Protein AF-A0A7X6TQJ5-F1 (afdb_monomer_lite)

Foldseek 3Di:
DDDPDPPPPDADPVNVVVVVVVLVVVDDPPDDDDPVPPQSPDPNPPPDCVNDPDDDDDDDPPDDDPQDADDDDDPVQLVVQLVCCCQPVRALQLSNLCSQLVRCCVVVNPPSVVDPSVVLSCPGCNNVPVNDHSNLVNVLVSLVNNDPPVVSVVVSVVVVVCVVPDDDDPDDDPDDDPDDDRDDPD

Radius of gyration: 22.45 Å; chains: 1; bounding box: 54×70×37 Å

Sequence (186 aa):
MSEEKRIEKLYSRRDVLKTAGKAAAGVAVATVIPSFLTSCNGKAEIPSKEVLSYEYKELSTDVPAYPFPYQKLDPQTTRERAYASFFNVGGCCRAVVDGVVGQLRDNAGYPWNQCPIDAYANGAGGYGAGTLCGSLGGAAVAIGMAVPPEDAAKLTAELFKWYKETELPLYQPDVKNKTVASVSVN

Structure (mmCIF, N/CA/C/O backbone):
data_AF-A0A7X6TQJ5-F1
#
_entry.id   AF-A0A7X6TQJ5-F1
#
loop_
_atom_site.group_PDB
_atom_site.id
_atom_site.type_symbol
_atom_site.label_atom_id
_atom_site.label_alt_id
_atom_site.label_comp_id
_atom_site.label_asym_id
_atom_site.label_entity_id
_atom_site.label_seq_id
_atom_site.pdbx_PDB_ins_code
_atom_site.Cartn_x
_atom_site.Cartn_y
_atom_site.Cartn_z
_atom_site.occupancy
_atom_site.B_iso_or_equiv
_atom_site.auth_seq_id
_atom_site.auth_comp_id
_atom_site.auth_asym_id
_atom_site.auth_atom_id
_atom_site.pdbx_PDB_model_num
ATOM 1 N N . MET A 1 1 ? -29.713 53.169 -3.331 1.00 41.81 1 MET A N 1
ATOM 2 C CA . MET A 1 1 ? -28.668 52.450 -4.087 1.00 41.81 1 MET A CA 1
ATOM 3 C C . MET A 1 1 ? -27.309 52.879 -3.560 1.00 41.81 1 MET A C 1
ATOM 5 O O . MET A 1 1 ? -26.834 53.939 -3.935 1.00 41.81 1 MET A O 1
ATOM 9 N N . SER A 1 2 ? -26.708 52.088 -2.676 1.00 36.94 2 SER A N 1
ATOM 10 C CA . SER A 1 2 ? -25.254 52.073 -2.502 1.00 36.94 2 SER A CA 1
ATOM 11 C C . SER A 1 2 ? -24.862 50.673 -2.048 1.00 36.94 2 SER A C 1
ATOM 13 O O . SER A 1 2 ? -25.234 50.224 -0.967 1.00 36.94 2 SER A O 1
ATOM 15 N N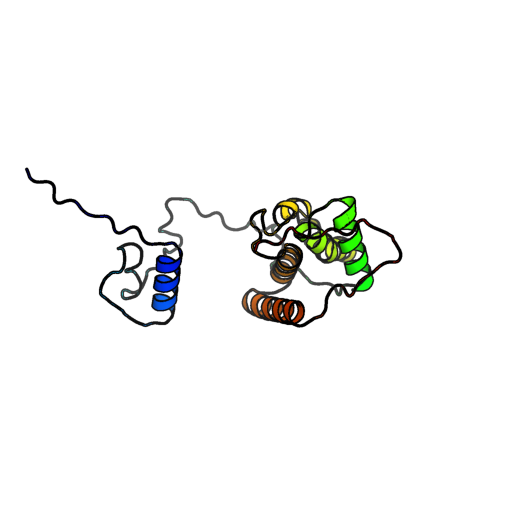 . GLU A 1 3 ? -24.198 49.979 -2.958 1.00 45.53 3 GLU A N 1
ATOM 16 C CA . GLU A 1 3 ? -23.656 48.634 -2.837 1.00 45.53 3 GLU A CA 1
ATOM 17 C C . GLU A 1 3 ? -22.579 48.606 -1.744 1.00 45.53 3 GLU A C 1
ATOM 19 O O . GLU A 1 3 ? -21.441 49.030 -1.955 1.00 45.53 3 GLU A O 1
ATOM 24 N N . GLU A 1 4 ? -22.930 48.126 -0.550 1.00 44.78 4 GLU A N 1
ATOM 25 C CA . GLU A 1 4 ? -21.933 47.758 0.451 1.00 44.78 4 GLU A CA 1
ATOM 26 C C . GLU A 1 4 ? -21.216 46.493 -0.021 1.00 44.78 4 GLU A C 1
ATOM 28 O O . GLU A 1 4 ? -21.710 45.367 0.050 1.00 44.78 4 GLU A O 1
ATOM 33 N N . LYS A 1 5 ? -20.026 46.736 -0.559 1.00 40.88 5 LYS A N 1
ATOM 34 C CA . LYS A 1 5 ? -19.015 45.777 -0.984 1.00 40.88 5 LYS A CA 1
ATOM 35 C C . LYS A 1 5 ? -18.739 44.779 0.153 1.00 40.88 5 LYS A C 1
ATOM 37 O O . LYS A 1 5 ? -17.876 45.018 0.996 1.00 40.88 5 LYS A O 1
ATOM 42 N N . ARG A 1 6 ? -19.450 43.641 0.181 1.00 41.91 6 ARG A N 1
ATOM 43 C CA . ARG A 1 6 ? -19.024 42.456 0.943 1.00 41.91 6 ARG A CA 1
ATOM 44 C C . ARG A 1 6 ? -17.688 42.019 0.365 1.00 41.91 6 ARG A C 1
ATOM 46 O O . ARG A 1 6 ? -17.630 41.340 -0.654 1.00 41.91 6 ARG A O 1
ATOM 53 N N . ILE A 1 7 ? -16.604 42.441 1.001 1.00 45.84 7 ILE A N 1
ATOM 54 C CA . ILE A 1 7 ? -15.303 41.819 0.801 1.00 45.84 7 ILE A CA 1
ATOM 55 C C . ILE A 1 7 ? -15.447 40.407 1.371 1.00 45.84 7 ILE A C 1
ATOM 57 O O . ILE A 1 7 ? -15.347 40.203 2.581 1.00 45.84 7 ILE A O 1
ATOM 61 N N . GLU A 1 8 ? -15.757 39.435 0.512 1.00 53.72 8 GLU A N 1
ATOM 62 C CA . GLU A 1 8 ? -15.612 38.023 0.844 1.00 53.72 8 GLU A CA 1
ATOM 63 C C . GLU A 1 8 ? -14.145 37.797 1.197 1.00 53.72 8 GLU A C 1
ATOM 65 O O . GLU A 1 8 ? -13.254 37.813 0.348 1.00 53.72 8 GLU A O 1
ATOM 70 N N . LYS A 1 9 ? -13.870 37.669 2.494 1.00 57.09 9 LYS A N 1
ATOM 71 C CA . LYS A 1 9 ? -12.538 37.341 2.982 1.00 57.09 9 LYS A CA 1
ATOM 72 C C . LYS A 1 9 ? -12.184 35.956 2.442 1.00 57.09 9 LYS A C 1
ATOM 74 O O . LYS A 1 9 ? -12.720 34.954 2.906 1.00 57.09 9 LYS A O 1
ATOM 79 N N . LEU A 1 10 ? -11.301 35.902 1.449 1.00 58.59 10 LEU A N 1
ATOM 80 C CA . LEU A 1 10 ? -10.799 34.652 0.886 1.00 58.59 10 LEU A CA 1
ATOM 81 C C . LEU A 1 10 ? -9.904 33.971 1.930 1.00 58.59 10 LEU A C 1
ATOM 83 O O . LEU A 1 10 ? -8.812 34.448 2.236 1.00 58.59 10 LEU A O 1
ATOM 87 N N . TYR A 1 11 ? -10.383 32.876 2.518 1.00 69.00 11 TYR A N 1
ATOM 88 C CA . TYR A 1 11 ? -9.611 32.074 3.468 1.00 69.00 11 TYR A CA 1
ATOM 89 C C . TYR A 1 11 ? -8.639 31.164 2.716 1.00 69.00 11 TYR A C 1
ATOM 91 O O . TYR A 1 11 ? -9.020 30.501 1.749 1.00 69.00 11 TYR A O 1
ATOM 99 N N . SER A 1 12 ? -7.385 31.074 3.170 1.00 80.44 12 SER A N 1
ATOM 100 C CA . SER A 1 12 ? -6.469 30.080 2.611 1.00 80.44 12 SER A CA 1
ATOM 101 C C . SER A 1 12 ? -6.838 28.674 3.102 1.00 80.44 12 SER A C 1
ATOM 103 O O . SER A 1 12 ? -7.390 28.498 4.190 1.00 80.44 12 SER A O 1
ATOM 105 N N . ARG A 1 13 ? -6.464 27.635 2.341 1.00 76.12 13 ARG A N 1
ATOM 106 C CA . ARG A 1 13 ? -6.649 26.224 2.747 1.00 76.12 13 ARG A CA 1
ATOM 107 C C . ARG A 1 13 ? -6.076 25.950 4.143 1.00 76.12 13 ARG A C 1
ATOM 109 O O . ARG A 1 13 ? -6.676 25.235 4.937 1.00 76.12 13 ARG A O 1
ATOM 116 N N . ARG A 1 14 ? -4.923 26.553 4.459 1.00 76.88 14 ARG A N 1
ATOM 117 C CA . ARG A 1 14 ? -4.280 26.447 5.776 1.00 76.88 14 ARG A CA 1
ATOM 118 C C . ARG A 1 14 ? -5.097 27.125 6.868 1.00 76.88 14 ARG A C 1
ATOM 120 O O . ARG A 1 14 ? -5.146 26.588 7.969 1.00 76.88 14 ARG A O 1
ATOM 127 N N . ASP A 1 15 ? -5.733 28.256 6.582 1.00 75.69 15 ASP A N 1
ATOM 128 C CA . ASP A 1 15 ? -6.579 28.948 7.559 1.00 75.69 15 ASP A CA 1
ATOM 129 C C . ASP A 1 15 ? -7.825 28.125 7.875 1.00 75.69 15 ASP A C 1
ATOM 131 O O . ASP A 1 15 ? -8.173 27.977 9.045 1.00 75.69 15 ASP A O 1
ATOM 135 N N . VAL A 1 16 ? -8.429 27.499 6.861 1.00 76.38 16 VAL A N 1
ATOM 136 C CA . VAL A 1 16 ? -9.565 26.584 7.042 1.00 76.38 16 VAL A CA 1
ATOM 137 C C . VAL A 1 16 ? -9.154 25.371 7.878 1.00 76.38 16 VAL A C 1
ATOM 139 O O . VAL A 1 16 ? -9.784 25.098 8.895 1.00 76.38 16 VAL A O 1
ATOM 142 N N . LEU A 1 17 ? -8.060 24.689 7.522 1.00 75.38 17 LEU A N 1
ATOM 143 C CA . LEU A 1 17 ? -7.592 23.502 8.250 1.00 75.38 17 LEU A CA 1
ATOM 144 C C . LEU A 1 17 ? -7.169 23.817 9.691 1.00 75.38 17 LEU A C 1
ATOM 146 O O . LEU A 1 17 ? -7.479 23.057 10.604 1.00 75.38 17 LEU A O 1
ATOM 150 N N . LYS A 1 18 ? -6.504 24.954 9.925 1.00 70.62 18 LYS A N 1
ATOM 151 C CA . LYS A 1 18 ? -6.151 25.404 11.280 1.00 70.62 18 LYS A CA 1
ATOM 152 C C . LYS A 1 18 ? -7.390 25.747 12.101 1.00 70.62 18 LYS A C 1
ATOM 154 O O . LYS A 1 18 ? -7.412 25.471 13.295 1.00 70.62 18 LYS A O 1
ATOM 159 N N . THR A 1 19 ? -8.402 26.350 11.482 1.00 64.75 19 THR A N 1
ATOM 160 C CA . THR A 1 19 ? -9.659 26.697 12.159 1.00 64.75 19 THR A CA 1
ATOM 161 C C . THR A 1 19 ? -10.457 25.440 12.498 1.00 64.75 19 THR A C 1
ATOM 163 O O . THR A 1 19 ? -10.873 25.286 13.641 1.00 64.75 19 THR A O 1
ATOM 166 N N . ALA A 1 20 ? -10.571 24.495 11.561 1.00 63.69 20 ALA A N 1
ATOM 167 C CA . ALA A 1 20 ? -11.217 23.203 11.786 1.00 63.69 20 ALA A CA 1
ATOM 168 C C . ALA A 1 20 ? -10.494 22.371 12.863 1.00 63.69 20 ALA A C 1
ATOM 170 O O . ALA A 1 20 ? -11.135 21.834 13.762 1.00 63.69 20 ALA A O 1
ATOM 171 N N . GLY A 1 21 ? -9.156 22.332 12.843 1.00 57.84 21 GLY A N 1
ATOM 172 C CA . GLY A 1 21 ? -8.363 21.643 13.867 1.00 57.84 21 GLY A CA 1
ATOM 173 C C . GLY A 1 21 ? -8.508 22.254 15.267 1.00 57.84 21 GLY A C 1
ATOM 174 O O . GLY A 1 21 ? -8.564 21.524 16.252 1.00 57.84 21 GLY A O 1
ATOM 175 N N . LYS A 1 22 ? -8.629 23.586 15.374 1.00 57.53 22 LYS A N 1
ATOM 176 C CA . LYS A 1 22 ? -8.899 24.277 16.651 1.00 57.53 22 LYS A CA 1
ATOM 177 C C . LYS A 1 22 ? -10.323 24.048 17.162 1.00 57.53 22 LYS A C 1
ATOM 179 O O . LYS A 1 22 ? -10.504 23.935 18.371 1.00 57.53 22 LYS A O 1
ATOM 184 N N . ALA A 1 23 ? -11.299 23.950 16.257 1.00 51.53 23 ALA A N 1
ATOM 185 C CA . ALA A 1 23 ? -12.678 23.610 16.597 1.00 51.53 23 ALA A CA 1
ATOM 186 C C . ALA A 1 23 ? -12.780 22.177 17.150 1.00 51.53 23 ALA A C 1
ATOM 188 O O . ALA A 1 23 ? -13.420 21.966 18.175 1.00 51.53 23 ALA A O 1
ATOM 189 N N . ALA A 1 24 ? -12.060 21.219 16.555 1.00 49.38 24 ALA A N 1
ATOM 190 C CA . ALA A 1 24 ? -11.955 19.856 17.082 1.00 49.38 24 ALA A CA 1
ATOM 191 C C . ALA A 1 24 ? -11.236 19.783 18.449 1.00 49.38 24 ALA A C 1
ATOM 193 O O . ALA A 1 24 ? -11.526 18.898 19.247 1.00 49.38 24 ALA A O 1
ATOM 194 N N . ALA A 1 25 ? -10.333 20.729 18.744 1.00 47.12 25 ALA A N 1
ATOM 195 C CA . ALA A 1 25 ? -9.619 20.838 20.021 1.00 47.12 25 ALA A CA 1
ATOM 196 C C . ALA A 1 25 ? -10.358 21.665 21.102 1.00 47.12 25 ALA A C 1
ATOM 198 O O . ALA A 1 25 ? -9.787 21.932 22.158 1.00 47.12 25 ALA A O 1
ATOM 199 N N . GLY A 1 26 ? -11.604 22.094 20.860 1.00 40.69 26 GLY A N 1
ATOM 200 C CA . GLY A 1 26 ? -12.462 22.731 21.871 1.00 40.69 26 GLY A CA 1
ATOM 201 C C . GLY A 1 26 ? -12.130 24.186 22.234 1.00 40.69 26 GLY A C 1
ATOM 202 O O . GLY A 1 26 ? -12.706 24.721 23.180 1.00 40.69 26 GLY A O 1
ATOM 203 N N . VAL A 1 27 ? -11.236 24.867 21.506 1.00 42.97 27 VAL A N 1
ATOM 204 C CA . VAL A 1 27 ? -10.908 26.280 21.778 1.00 42.97 27 VAL A CA 1
ATOM 205 C C . VAL A 1 27 ? -11.864 27.190 21.003 1.00 42.97 27 VAL A C 1
ATOM 207 O O . VAL A 1 27 ? -11.653 27.489 19.826 1.00 42.97 27 VAL A O 1
ATOM 210 N N . ALA A 1 28 ? -12.924 27.646 21.670 1.00 42.09 28 ALA A N 1
ATOM 211 C CA . ALA A 1 28 ? -13.903 28.582 21.124 1.00 42.09 28 ALA A CA 1
ATOM 212 C C . ALA A 1 28 ? -13.297 29.990 20.937 1.00 42.09 28 ALA A C 1
ATOM 214 O O . ALA A 1 28 ? -13.347 30.826 21.835 1.00 42.09 28 ALA A O 1
ATOM 215 N N . VAL A 1 29 ? -12.735 30.283 19.758 1.00 40.16 29 VAL A N 1
ATOM 216 C CA . VAL A 1 29 ? -12.434 31.670 19.354 1.00 40.16 29 VAL A CA 1
ATOM 217 C C . VAL A 1 29 ? -13.578 32.169 18.475 1.00 40.16 29 VAL A C 1
ATOM 219 O O . VAL A 1 29 ? -13.640 31.902 17.278 1.00 40.16 29 VAL A O 1
ATOM 222 N N . ALA A 1 30 ? -14.514 32.868 19.112 1.00 41.59 30 ALA A N 1
ATOM 223 C CA . ALA A 1 30 ? -15.846 33.169 18.597 1.00 41.59 30 ALA A CA 1
ATOM 224 C C . ALA A 1 30 ? -15.947 34.296 17.547 1.00 41.59 30 ALA A C 1
ATOM 226 O O . ALA A 1 30 ? -17.058 34.722 17.257 1.00 41.59 30 ALA A O 1
ATOM 227 N N . THR A 1 31 ? -14.861 34.824 16.968 1.00 39.97 31 THR A N 1
ATOM 228 C CA . THR A 1 31 ? -14.970 36.124 16.266 1.00 39.97 31 THR A CA 1
ATOM 229 C C . THR A 1 31 ? -14.846 36.144 14.746 1.00 39.97 31 THR A C 1
ATOM 231 O O . THR A 1 31 ? -15.162 37.179 14.173 1.00 39.97 31 THR A O 1
ATOM 234 N N . VAL A 1 32 ? -14.509 35.061 14.032 1.00 44.06 32 VAL A N 1
ATOM 235 C CA . VAL A 1 32 ? -14.674 35.046 12.553 1.00 44.06 32 VAL A CA 1
ATOM 236 C C . VAL A 1 32 ? -14.706 33.621 11.985 1.00 44.06 32 VAL A C 1
ATOM 238 O O . VAL A 1 32 ? -13.804 33.194 11.263 1.00 44.06 32 VAL A O 1
ATOM 241 N N . ILE A 1 33 ? -15.738 32.853 12.332 1.00 40.66 33 ILE A N 1
ATOM 242 C CA . ILE A 1 33 ? -15.984 31.541 11.721 1.00 40.66 33 ILE A CA 1
ATOM 243 C C . ILE A 1 33 ? -16.857 31.768 10.471 1.00 40.66 33 ILE A C 1
ATOM 245 O O . ILE A 1 33 ? -17.957 32.306 10.612 1.00 40.66 33 ILE A O 1
ATOM 249 N N . PRO A 1 34 ? -16.402 31.410 9.251 1.00 43.53 34 PRO A N 1
ATOM 250 C CA . PRO A 1 34 ? -17.276 31.356 8.080 1.00 43.53 34 PRO A CA 1
ATOM 251 C C . PRO A 1 34 ? -18.487 30.489 8.414 1.00 43.53 34 PRO A C 1
ATOM 253 O O . PRO A 1 34 ? -18.310 29.412 8.977 1.00 43.53 34 PRO A O 1
ATOM 256 N N . SER A 1 35 ? -19.693 30.915 8.042 1.00 44.69 35 SER A N 1
ATOM 257 C CA . SER A 1 35 ? -20.964 30.261 8.398 1.00 44.69 35 SER A CA 1
ATOM 258 C C . SER A 1 35 ? -21.061 28.761 8.061 1.00 44.69 35 SER A C 1
ATOM 260 O O . SER A 1 35 ? -21.967 28.096 8.543 1.00 44.69 35 SER A O 1
ATOM 262 N N . PHE A 1 36 ? -20.119 28.206 7.293 1.00 47.38 36 PHE A N 1
ATOM 263 C CA . PHE A 1 36 ? -19.983 26.770 7.030 1.00 47.38 36 PHE A CA 1
ATOM 264 C C . PHE A 1 36 ? -19.375 25.959 8.194 1.00 47.38 36 PHE A C 1
ATOM 266 O O . PHE A 1 36 ? -19.441 24.736 8.167 1.00 47.38 36 PHE A O 1
ATOM 273 N N . LEU A 1 37 ? -18.774 26.602 9.205 1.00 46.22 37 LEU A N 1
ATOM 274 C CA . LEU A 1 37 ? -18.117 25.932 10.341 1.00 46.22 37 LEU A CA 1
ATOM 275 C C . LEU A 1 37 ? -18.747 26.254 11.710 1.00 46.22 37 LEU A C 1
ATOM 277 O O . LEU A 1 37 ? -18.283 25.742 12.726 1.00 46.22 37 LEU A O 1
ATOM 281 N N . THR A 1 38 ? -19.822 27.047 11.778 1.00 46.09 38 THR A N 1
ATOM 282 C CA . THR A 1 38 ? -20.503 27.406 13.045 1.00 46.09 38 THR A CA 1
ATOM 283 C C . THR A 1 38 ? -21.383 26.276 13.613 1.00 46.09 38 THR A C 1
ATOM 285 O O . THR A 1 38 ? -22.352 26.532 14.319 1.00 46.09 38 THR A O 1
ATOM 288 N N . SER A 1 39 ? -21.051 25.010 13.349 1.00 43.88 39 SER A N 1
ATOM 289 C CA . SER A 1 39 ? -21.802 23.839 13.829 1.00 43.88 39 SER A CA 1
ATOM 290 C C . SER A 1 39 ? -21.047 23.053 14.909 1.00 43.88 39 SER A C 1
ATOM 292 O O . SER A 1 39 ? -21.048 21.830 14.912 1.00 43.88 39 SER A O 1
ATOM 294 N N . CYS A 1 40 ? -20.351 23.730 15.828 1.00 44.16 40 CYS A N 1
ATOM 295 C CA . CYS A 1 40 ? -19.662 23.042 16.935 1.00 44.16 40 CYS A CA 1
ATOM 296 C C . CYS A 1 40 ? -20.193 23.382 18.338 1.00 44.16 40 CYS A C 1
ATOM 298 O O . CYS A 1 40 ? -19.653 22.862 19.305 1.00 44.16 40 CYS A O 1
ATOM 300 N N . ASN A 1 41 ? -21.257 24.189 18.475 1.00 46.72 41 ASN A N 1
ATOM 301 C CA . ASN A 1 41 ? -21.837 24.514 19.793 1.00 46.72 41 ASN A CA 1
ATOM 302 C C . ASN A 1 41 ? -23.368 24.384 19.915 1.00 46.72 41 ASN A C 1
ATOM 304 O O . ASN A 1 41 ? -23.898 24.531 21.013 1.00 46.72 41 ASN A O 1
ATOM 308 N N . GLY A 1 42 ? -24.083 24.060 18.836 1.00 39.41 42 GLY A N 1
ATOM 309 C CA . GLY A 1 42 ? -25.319 23.282 18.954 1.00 39.41 42 GLY A CA 1
ATOM 310 C C . GLY A 1 42 ? -24.932 21.807 18.971 1.00 39.41 42 GLY A C 1
ATOM 311 O O . GLY A 1 42 ? -23.840 21.479 18.509 1.00 39.41 42 GLY A O 1
ATOM 312 N N . LYS A 1 43 ? -25.786 20.906 19.468 1.00 36.84 43 LYS A N 1
ATOM 313 C CA . LYS A 1 43 ? -25.679 19.494 19.076 1.00 36.84 43 LYS A CA 1
ATOM 314 C C . LYS A 1 43 ? -25.600 19.498 17.553 1.00 36.84 43 LYS A C 1
ATOM 316 O O . LYS A 1 43 ? -26.594 19.818 16.910 1.00 36.84 43 LYS A O 1
ATOM 321 N N . ALA A 1 44 ? -24.413 19.279 16.995 1.00 40.34 44 ALA A N 1
ATOM 322 C CA . ALA A 1 44 ? -24.288 19.093 15.572 1.00 40.34 44 ALA A CA 1
ATOM 323 C C . ALA A 1 44 ? -25.077 17.818 15.321 1.00 40.34 44 ALA A C 1
ATOM 325 O O . ALA A 1 44 ? -24.636 16.730 15.695 1.00 40.34 44 ALA A O 1
ATOM 326 N N . GLU A 1 45 ? -26.282 17.958 14.778 1.00 37.84 45 GLU A N 1
ATOM 327 C CA . GLU A 1 45 ? -26.852 16.895 13.979 1.00 37.84 45 GLU A CA 1
ATOM 328 C C . GLU A 1 45 ? -25.818 16.680 12.877 1.00 37.84 45 GLU A C 1
ATOM 330 O O . GLU A 1 45 ? -25.773 17.390 11.872 1.00 37.84 45 GLU A O 1
ATOM 335 N N . ILE A 1 46 ? -24.892 15.744 13.132 1.00 41.84 46 ILE A N 1
ATOM 336 C CA . ILE A 1 46 ? -24.238 14.991 12.071 1.00 41.84 46 ILE A CA 1
ATOM 337 C C . ILE A 1 46 ? -25.394 14.676 11.135 1.00 41.84 46 ILE A C 1
ATOM 339 O O . ILE A 1 46 ? -26.379 14.145 11.657 1.00 41.84 46 ILE A O 1
ATOM 343 N N . PRO A 1 47 ? -25.347 15.057 9.845 1.00 46.12 47 PRO A N 1
ATOM 344 C CA . PRO A 1 47 ? -26.432 14.728 8.944 1.00 46.12 47 PRO A CA 1
ATOM 345 C C . PRO A 1 47 ? -26.684 13.237 9.126 1.00 46.12 47 PRO A C 1
ATOM 347 O O . PRO A 1 47 ? -25.827 12.412 8.792 1.00 46.12 47 PRO A O 1
ATOM 350 N N . SER A 1 48 ? -27.810 12.893 9.760 1.00 47.72 48 SER A N 1
ATOM 351 C CA . SER A 1 48 ? -28.265 11.519 9.782 1.00 47.72 48 SER A CA 1
ATOM 352 C C . SER A 1 48 ? -28.386 11.128 8.313 1.00 47.72 48 SER A C 1
ATOM 354 O O . SER A 1 48 ? -28.476 11.993 7.430 1.00 47.72 48 SER A O 1
ATOM 356 N N . LYS A 1 49 ? -28.361 9.834 8.000 1.00 52.56 49 LYS A N 1
ATOM 357 C CA . LYS A 1 49 ? -28.504 9.369 6.610 1.00 52.56 49 LYS A CA 1
ATOM 358 C C . LYS A 1 49 ? -29.737 9.978 5.887 1.00 52.56 49 LYS A C 1
ATOM 360 O O . LYS A 1 49 ? -29.807 9.899 4.669 1.00 52.56 49 LYS A O 1
ATOM 365 N N . GLU A 1 50 ? -30.647 10.642 6.611 1.00 51.09 50 GLU A N 1
ATOM 366 C CA . GLU A 1 50 ? -31.820 11.390 6.144 1.00 51.09 50 GLU A CA 1
ATOM 367 C C . GLU A 1 50 ? -31.575 12.831 5.622 1.00 51.09 50 GLU A C 1
ATOM 369 O O . GLU A 1 50 ? -32.474 13.385 4.997 1.00 51.09 50 GLU A O 1
ATOM 374 N N . VAL A 1 51 ? -30.405 13.461 5.818 1.00 51.41 51 VAL A N 1
ATOM 375 C CA . VAL A 1 51 ? -30.122 14.844 5.324 1.00 51.41 51 VAL A CA 1
ATOM 376 C C . VAL A 1 51 ? -29.417 14.848 3.953 1.00 51.41 51 VAL A C 1
ATOM 378 O O . VAL A 1 51 ? -29.061 15.891 3.403 1.00 51.41 51 VAL A O 1
ATOM 381 N N . LEU A 1 52 ? -29.194 13.673 3.365 1.00 57.00 52 LEU A N 1
ATOM 382 C CA . LEU A 1 52 ? -28.538 13.540 2.069 1.00 57.00 52 LEU A CA 1
ATOM 383 C C . LEU A 1 52 ? -29.567 13.756 0.951 1.00 57.00 52 LEU A C 1
ATOM 385 O O . LEU A 1 52 ? -30.584 13.076 0.887 1.00 57.00 52 LEU A O 1
ATOM 389 N N . SER A 1 53 ? -29.286 14.666 0.015 1.00 71.25 53 SER A N 1
ATOM 390 C CA . SER A 1 53 ? -30.092 14.857 -1.205 1.00 71.25 53 SER A CA 1
ATOM 391 C C . SER A 1 53 ? -29.953 13.708 -2.218 1.00 71.25 53 SER A C 1
ATOM 393 O O . SER A 1 53 ? -30.362 13.840 -3.371 1.00 71.25 53 SER A O 1
ATOM 395 N N . TYR A 1 54 ? -29.341 12.597 -1.806 1.00 72.19 54 TYR A N 1
ATOM 396 C CA . TYR A 1 54 ? -29.089 11.413 -2.610 1.00 72.19 54 TYR A CA 1
ATOM 397 C C . TYR A 1 54 ? -29.387 10.147 -1.803 1.00 72.19 54 TYR A C 1
ATOM 399 O O . TYR A 1 54 ? -29.214 10.109 -0.586 1.00 72.19 54 TYR A O 1
ATOM 407 N N . GLU A 1 55 ? -29.806 9.095 -2.504 1.00 80.25 55 GLU A N 1
ATOM 408 C CA . GLU A 1 55 ? -30.015 7.771 -1.924 1.00 80.25 55 GLU A CA 1
ATOM 409 C C . GLU A 1 55 ? -28.659 7.139 -1.580 1.00 80.25 55 GLU A C 1
ATOM 411 O O . GLU A 1 55 ? -27.847 6.845 -2.464 1.00 80.25 55 GLU A O 1
ATOM 416 N N . TYR A 1 56 ? -28.399 6.939 -0.288 1.00 76.75 56 TYR A N 1
ATOM 417 C CA . TYR A 1 56 ? -27.237 6.185 0.165 1.00 76.75 56 TYR A CA 1
ATOM 418 C C . TYR A 1 56 ? -27.456 4.696 -0.110 1.00 76.75 56 TYR A C 1
ATOM 420 O O . TYR A 1 56 ? -28.373 4.085 0.437 1.00 76.75 56 TYR A O 1
ATOM 428 N N . LYS A 1 57 ? -26.595 4.103 -0.939 1.00 81.25 57 LYS A N 1
ATOM 429 C CA . LYS A 1 57 ? -26.583 2.657 -1.163 1.00 81.25 57 LYS A CA 1
ATOM 430 C C . LYS A 1 57 ? -25.610 2.012 -0.190 1.00 81.25 57 LYS A C 1
ATOM 432 O O . LYS A 1 57 ? -24.413 2.292 -0.239 1.00 81.25 57 LYS A O 1
ATOM 437 N N . GLU A 1 58 ? -26.139 1.159 0.680 1.00 82.94 58 GLU A N 1
ATOM 438 C CA . GLU A 1 58 ? -25.320 0.299 1.531 1.00 82.94 58 GLU A CA 1
ATOM 439 C C . GLU A 1 58 ? -24.422 -0.602 0.670 1.00 82.94 58 GLU A C 1
ATOM 441 O O . GLU A 1 58 ? -24.726 -0.906 -0.489 1.00 82.94 58 GLU A O 1
ATOM 446 N N . LEU A 1 59 ? -23.313 -1.049 1.257 1.00 83.00 59 LEU A N 1
ATOM 447 C CA . LEU A 1 59 ? -22.499 -2.106 0.671 1.00 83.00 59 LEU A CA 1
ATOM 448 C C . LEU A 1 59 ? -23.361 -3.354 0.443 1.00 83.00 59 LEU A C 1
ATOM 450 O O . LEU A 1 59 ? -24.179 -3.724 1.286 1.00 83.00 59 LEU A O 1
ATOM 454 N N . SER A 1 60 ? -23.175 -3.997 -0.709 1.00 84.06 60 SER A N 1
ATOM 455 C CA . SER A 1 60 ? -23.907 -5.218 -1.033 1.00 84.06 60 SER A CA 1
ATOM 456 C C . SER A 1 60 ? -23.543 -6.349 -0.067 1.00 84.06 60 SER A C 1
ATOM 458 O O . SER A 1 60 ? -22.451 -6.380 0.490 1.00 84.06 60 SER A O 1
ATOM 460 N N . THR A 1 61 ? -24.454 -7.296 0.142 1.00 82.31 61 THR A N 1
ATOM 461 C CA . THR A 1 61 ? -24.243 -8.411 1.087 1.00 82.31 61 THR A CA 1
ATOM 462 C C . THR A 1 61 ? -23.212 -9.440 0.611 1.00 82.31 61 THR A C 1
ATOM 464 O O . THR A 1 61 ? -22.731 -10.233 1.414 1.00 82.31 61 THR A O 1
ATOM 467 N N . ASP A 1 62 ? -22.854 -9.419 -0.674 1.00 84.94 62 ASP A N 1
ATOM 468 C CA . ASP A 1 62 ? -21.840 -10.272 -1.305 1.00 84.94 62 ASP A CA 1
ATOM 469 C C . ASP A 1 62 ? -20.423 -9.666 -1.279 1.00 84.94 62 ASP A C 1
ATOM 471 O O . ASP A 1 62 ? -19.478 -10.279 -1.785 1.00 84.94 62 ASP A O 1
ATOM 475 N N . VAL A 1 63 ? -20.244 -8.478 -0.683 1.00 84.38 63 VAL A N 1
ATOM 476 C CA . VAL A 1 63 ? -18.907 -7.905 -0.494 1.00 84.38 63 VAL A CA 1
ATOM 477 C C . VAL A 1 63 ? -18.143 -8.667 0.589 1.00 84.38 63 VAL A C 1
ATOM 479 O O . VAL A 1 63 ? -18.733 -9.151 1.559 1.00 84.38 63 VAL A O 1
ATOM 482 N N . PRO A 1 64 ? -16.812 -8.751 0.474 1.00 85.62 64 PRO A N 1
ATOM 483 C CA . PRO A 1 64 ? -16.017 -9.418 1.485 1.00 85.62 64 PRO A CA 1
ATOM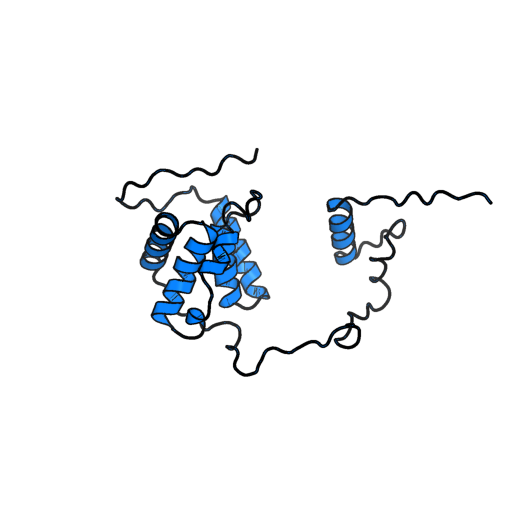 484 C C . PRO A 1 64 ? -16.090 -8.718 2.837 1.00 85.62 64 PRO A C 1
ATOM 486 O O . PRO A 1 64 ? -16.061 -7.488 2.924 1.00 85.62 64 PRO A O 1
ATOM 489 N N . ALA A 1 65 ? -16.128 -9.528 3.896 1.00 87.44 65 ALA A N 1
ATOM 490 C CA . ALA A 1 65 ? -16.078 -9.033 5.260 1.00 87.44 65 ALA A CA 1
ATOM 491 C C . ALA A 1 65 ? -14.789 -8.229 5.486 1.00 87.44 65 ALA A C 1
ATOM 493 O O . ALA A 1 65 ? -13.691 -8.666 5.137 1.00 87.44 65 ALA A O 1
ATOM 494 N N . TYR A 1 66 ? -14.953 -7.049 6.072 1.00 91.06 66 TYR A N 1
ATOM 495 C CA . TYR A 1 66 ? -13.865 -6.192 6.515 1.00 91.06 66 TYR A CA 1
ATOM 496 C C . TYR A 1 66 ? -13.584 -6.435 8.010 1.00 91.06 66 TYR A C 1
ATOM 498 O O . TYR A 1 66 ? -14.544 -6.522 8.781 1.00 91.06 66 TYR A O 1
ATOM 506 N N . PRO A 1 67 ? -12.313 -6.484 8.453 1.00 94.12 67 PRO A N 1
ATOM 507 C CA . PRO A 1 67 ? -11.085 -6.445 7.654 1.00 94.12 67 PRO A CA 1
ATOM 508 C C . PRO A 1 67 ? -10.838 -7.743 6.879 1.00 94.12 67 PRO A C 1
ATOM 510 O O . PRO A 1 67 ? -11.340 -8.808 7.236 1.00 94.12 67 PRO A O 1
ATOM 513 N N . PHE A 1 68 ? -10.033 -7.660 5.821 1.00 95.12 68 PHE A N 1
ATOM 514 C CA . PHE A 1 68 ? -9.680 -8.833 5.029 1.00 95.12 68 PHE A CA 1
ATOM 515 C C . PHE A 1 68 ? -8.786 -9.778 5.843 1.00 95.12 68 PHE A C 1
ATOM 517 O O . PHE A 1 68 ? -7.862 -9.317 6.520 1.00 95.12 68 PHE A O 1
ATOM 524 N N . PRO A 1 69 ? -9.015 -11.103 5.770 1.00 92.88 69 PRO A N 1
ATOM 525 C CA . PRO A 1 69 ? -8.248 -12.069 6.542 1.00 92.88 69 PRO A CA 1
ATOM 526 C C . PRO A 1 69 ? -6.779 -12.033 6.118 1.00 92.88 69 PRO A C 1
ATOM 528 O O . PRO A 1 69 ? -6.436 -12.317 4.969 1.00 92.88 69 PRO A O 1
ATOM 531 N N . TYR A 1 70 ? -5.904 -11.676 7.054 1.00 94.44 70 TYR A N 1
ATOM 532 C CA . TYR A 1 70 ? -4.469 -11.631 6.813 1.00 94.44 70 TYR A CA 1
ATOM 533 C C . TYR A 1 70 ? -3.852 -13.030 6.882 1.00 94.44 70 TYR A C 1
ATOM 535 O O . TYR A 1 70 ? -4.088 -13.788 7.824 1.00 94.44 70 TYR A O 1
ATOM 543 N N . GLN A 1 71 ? -2.985 -13.336 5.920 1.00 94.00 71 GLN A N 1
ATOM 544 C CA . GLN A 1 71 ? -2.096 -14.489 5.968 1.00 94.00 71 GLN A CA 1
ATOM 545 C C . GLN A 1 71 ? -0.658 -14.002 6.091 1.00 94.00 71 GLN A C 1
ATOM 547 O O . GLN A 1 71 ? -0.259 -13.042 5.437 1.00 94.00 71 GLN A O 1
ATOM 552 N N . LYS A 1 72 ? 0.137 -14.685 6.919 1.00 96.19 72 LYS A N 1
ATOM 553 C CA . LYS A 1 72 ? 1.538 -14.322 7.129 1.00 96.19 72 LYS A CA 1
ATOM 554 C C . LYS A 1 72 ? 2.293 -14.303 5.796 1.00 96.19 72 LYS A C 1
ATOM 556 O O . LYS A 1 72 ? 2.392 -15.324 5.119 1.00 96.19 72 LYS A O 1
ATOM 561 N N . LEU A 1 73 ? 2.826 -13.134 5.460 1.00 97.44 73 LEU A N 1
ATOM 562 C CA . LEU A 1 73 ? 3.652 -12.919 4.280 1.00 97.44 73 LEU A CA 1
ATOM 563 C C . LEU A 1 73 ? 5.071 -13.451 4.479 1.00 97.44 73 LEU A C 1
ATOM 565 O O . LEU A 1 73 ? 5.594 -13.436 5.596 1.00 97.44 73 LEU A O 1
ATOM 569 N N . ASP A 1 74 ? 5.697 -13.870 3.379 1.00 97.88 74 ASP A N 1
ATOM 570 C CA . ASP A 1 74 ? 7.145 -14.056 3.323 1.00 97.88 74 ASP A CA 1
ATOM 571 C C . ASP A 1 74 ? 7.814 -12.729 2.917 1.00 97.88 74 ASP A C 1
ATOM 573 O O . ASP A 1 74 ? 7.648 -12.298 1.769 1.00 97.88 74 ASP A O 1
ATOM 577 N N . PRO A 1 75 ? 8.580 -12.075 3.814 1.00 96.31 75 PRO A N 1
ATOM 578 C CA . PRO A 1 75 ? 9.164 -10.766 3.539 1.00 96.31 75 PRO A CA 1
ATOM 579 C C . PRO A 1 75 ? 10.120 -10.747 2.345 1.00 96.31 75 PRO A C 1
ATOM 581 O O . PRO A 1 75 ? 10.257 -9.703 1.706 1.00 96.31 75 PRO A O 1
ATOM 584 N N . GLN A 1 76 ? 10.793 -11.865 2.049 1.00 96.12 76 GLN A N 1
ATOM 585 C CA . GLN A 1 76 ? 11.702 -11.944 0.908 1.00 96.12 76 GLN A CA 1
ATOM 586 C C . GLN A 1 76 ? 10.917 -11.902 -0.405 1.00 96.12 76 GLN A C 1
ATOM 588 O O . GLN A 1 76 ? 11.173 -11.032 -1.237 1.00 96.12 76 GLN A O 1
ATOM 593 N N . THR A 1 77 ? 9.899 -12.752 -0.539 1.00 97.00 77 THR A N 1
ATOM 594 C CA . THR A 1 77 ? 9.000 -12.768 -1.699 1.00 97.00 77 THR A CA 1
ATOM 595 C C . THR A 1 77 ? 8.300 -11.421 -1.886 1.00 97.00 77 THR A C 1
ATOM 597 O O . THR A 1 77 ? 8.291 -10.891 -2.996 1.00 97.00 77 THR A O 1
ATOM 600 N N . THR A 1 78 ? 7.763 -10.817 -0.814 1.00 97.62 78 THR A N 1
ATOM 601 C CA . THR A 1 78 ? 7.125 -9.486 -0.874 1.00 97.62 78 THR A CA 1
ATOM 602 C C . THR A 1 78 ? 8.083 -8.450 -1.471 1.00 97.62 78 THR A C 1
ATOM 604 O O . THR A 1 78 ? 7.705 -7.653 -2.332 1.00 97.62 78 THR A O 1
ATOM 607 N N . ARG A 1 79 ? 9.338 -8.456 -1.010 1.00 95.81 79 ARG A N 1
ATOM 608 C CA . ARG A 1 79 ? 10.368 -7.492 -1.400 1.00 95.81 79 ARG A CA 1
ATOM 609 C C . ARG A 1 79 ? 10.799 -7.670 -2.853 1.00 95.81 79 ARG A C 1
ATOM 611 O O . ARG A 1 79 ? 10.845 -6.685 -3.587 1.00 95.81 79 ARG A O 1
ATOM 618 N N . GLU A 1 80 ? 11.077 -8.904 -3.268 1.00 95.56 80 GLU A N 1
ATOM 619 C CA . GLU A 1 80 ? 11.430 -9.245 -4.651 1.00 95.56 80 GLU A CA 1
ATOM 620 C C . GLU A 1 80 ? 10.302 -8.880 -5.615 1.00 95.56 80 GLU A C 1
ATOM 622 O O . GLU A 1 80 ? 10.535 -8.216 -6.627 1.00 95.56 80 GLU A O 1
ATOM 627 N N . ARG A 1 81 ? 9.062 -9.232 -5.257 1.00 96.88 81 ARG A N 1
ATOM 628 C CA . ARG A 1 81 ? 7.869 -8.905 -6.036 1.00 96.88 81 ARG A CA 1
ATOM 629 C C . ARG A 1 81 ? 7.679 -7.400 -6.174 1.00 96.88 81 ARG A C 1
ATOM 631 O O . ARG A 1 81 ? 7.508 -6.922 -7.291 1.00 96.88 81 ARG A O 1
ATOM 638 N N . ALA A 1 82 ? 7.748 -6.644 -5.076 1.00 97.12 82 ALA A N 1
ATOM 639 C CA . ALA A 1 82 ? 7.609 -5.189 -5.119 1.00 97.12 82 ALA A CA 1
ATOM 640 C C . ALA A 1 82 ? 8.693 -4.541 -5.992 1.00 97.12 82 ALA A C 1
ATOM 642 O O . ALA A 1 82 ? 8.400 -3.677 -6.817 1.00 97.12 82 ALA A O 1
ATOM 643 N N . TYR A 1 83 ? 9.945 -4.982 -5.851 1.00 95.00 83 TYR A N 1
ATOM 644 C CA . TYR A 1 83 ? 11.053 -4.481 -6.657 1.00 95.00 83 TYR A CA 1
ATOM 645 C C . TYR A 1 83 ? 10.855 -4.786 -8.149 1.00 95.00 83 TYR A C 1
ATOM 647 O O . TYR A 1 83 ? 10.947 -3.883 -8.980 1.00 95.00 83 TYR A O 1
ATOM 655 N N . ALA A 1 84 ? 10.514 -6.029 -8.497 1.00 94.69 84 ALA A N 1
ATOM 656 C CA . ALA A 1 84 ? 10.226 -6.421 -9.873 1.00 94.69 84 ALA A CA 1
ATOM 657 C C . ALA A 1 84 ? 9.040 -5.634 -10.449 1.00 94.69 84 ALA A C 1
ATOM 659 O O . ALA A 1 84 ? 9.117 -5.123 -11.564 1.00 94.69 84 ALA A O 1
ATOM 660 N N . SER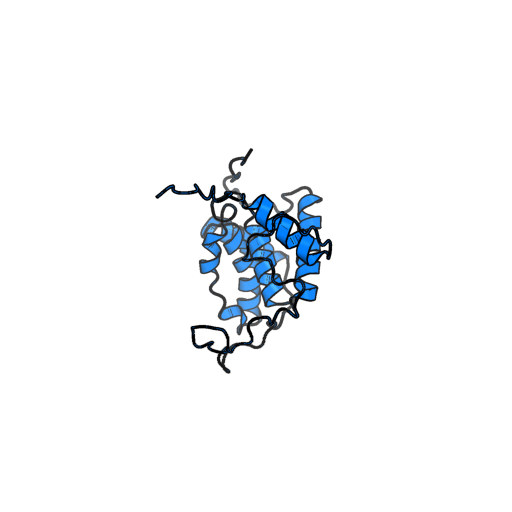 A 1 85 ? 7.966 -5.475 -9.675 1.00 95.38 85 SER A N 1
ATOM 661 C CA . SER A 1 85 ? 6.772 -4.722 -10.068 1.00 95.38 85 SER A CA 1
ATOM 662 C C . SER A 1 85 ? 7.099 -3.257 -10.376 1.00 95.38 85 SER A C 1
ATOM 664 O O . SER A 1 85 ? 6.666 -2.706 -11.394 1.00 95.38 85 SER A O 1
ATOM 666 N N . PHE A 1 86 ? 7.956 -2.639 -9.558 1.00 94.25 86 PHE A N 1
ATOM 667 C CA . PHE A 1 86 ? 8.412 -1.271 -9.773 1.00 94.25 86 PHE A CA 1
ATOM 668 C C . PHE A 1 86 ? 9.157 -1.089 -11.103 1.00 94.25 86 PHE A C 1
ATOM 670 O O . PHE A 1 86 ? 8.900 -0.108 -11.797 1.00 94.25 86 PHE A O 1
ATOM 677 N N . PHE A 1 87 ? 10.045 -2.012 -11.478 1.00 92.19 87 PHE A N 1
ATOM 678 C CA . PHE A 1 87 ? 10.825 -1.890 -12.717 1.00 92.19 87 PHE A CA 1
ATOM 679 C C . PHE A 1 87 ? 10.090 -2.388 -13.967 1.00 92.19 87 PHE A C 1
ATOM 681 O O . PHE A 1 87 ? 10.269 -1.810 -15.036 1.00 92.19 87 PHE A O 1
ATOM 688 N N . ASN A 1 88 ? 9.258 -3.423 -13.846 1.00 91.62 88 ASN A N 1
ATOM 689 C CA . ASN A 1 88 ? 8.573 -4.030 -14.989 1.00 91.62 88 ASN A CA 1
ATOM 690 C C . ASN A 1 88 ? 7.287 -3.298 -15.363 1.00 91.62 88 ASN A C 1
ATOM 692 O O . ASN A 1 88 ? 6.975 -3.163 -16.543 1.00 91.62 88 ASN A O 1
ATOM 696 N N . VAL A 1 89 ? 6.525 -2.851 -14.363 1.00 89.06 89 VAL A N 1
ATOM 697 C CA . VAL A 1 89 ? 5.211 -2.242 -14.586 1.00 89.06 89 VAL A CA 1
ATOM 698 C C . VAL A 1 89 ? 5.271 -0.740 -14.318 1.00 89.06 89 VAL A C 1
ATOM 700 O O . VAL A 1 89 ? 4.695 0.041 -15.076 1.00 89.06 89 VAL A O 1
ATOM 703 N N . GLY A 1 90 ? 5.981 -0.313 -13.268 1.00 87.81 90 GLY A N 1
ATOM 704 C CA . GLY A 1 90 ? 6.163 1.097 -12.906 1.00 87.81 90 GLY A CA 1
ATOM 705 C C . GLY A 1 90 ? 5.304 1.556 -11.725 1.00 87.81 90 GLY A C 1
ATOM 706 O O . GLY A 1 90 ? 4.260 0.976 -11.421 1.00 87.81 90 GLY A O 1
ATOM 707 N N . GLY A 1 91 ? 5.716 2.655 -11.091 1.00 89.62 91 GLY A N 1
ATOM 708 C CA . GLY A 1 91 ? 4.964 3.323 -10.025 1.00 89.62 91 GLY A CA 1
ATOM 709 C C . GLY A 1 91 ? 5.196 2.720 -8.638 1.00 89.62 91 GLY A C 1
ATOM 710 O O . GLY A 1 91 ? 4.883 1.565 -8.375 1.00 89.62 91 GLY A O 1
ATOM 711 N N . CYS A 1 92 ? 5.714 3.533 -7.716 1.00 93.00 92 CYS A N 1
ATOM 712 C CA . CYS A 1 92 ? 6.088 3.091 -6.369 1.00 93.00 92 CYS A CA 1
ATOM 713 C C . CYS A 1 92 ? 4.900 2.648 -5.499 1.00 93.00 92 CYS A C 1
ATOM 715 O O . CYS A 1 92 ? 5.036 1.700 -4.733 1.00 93.00 92 CYS A O 1
ATOM 717 N N . CYS A 1 93 ? 3.730 3.281 -5.643 1.00 97.06 93 CYS A N 1
ATOM 718 C CA . CYS A 1 93 ? 2.520 2.875 -4.921 1.00 97.06 93 CYS A CA 1
ATOM 719 C C . CYS A 1 93 ? 2.026 1.502 -5.378 1.00 97.06 93 CYS A C 1
ATOM 721 O O . CYS A 1 93 ? 1.995 0.566 -4.579 1.00 97.06 93 CYS A O 1
ATOM 723 N N . ARG A 1 94 ? 1.744 1.357 -6.679 1.00 97.56 94 ARG A N 1
ATOM 724 C CA . ARG A 1 94 ? 1.357 0.075 -7.274 1.00 97.56 94 ARG A CA 1
ATOM 725 C C . ARG A 1 94 ? 2.340 -1.042 -6.949 1.00 97.56 94 ARG A C 1
ATOM 727 O O . ARG A 1 94 ? 1.897 -2.119 -6.584 1.00 97.56 94 ARG A O 1
ATOM 734 N N . ALA A 1 95 ? 3.641 -0.784 -7.044 1.00 97.38 95 ALA A N 1
ATOM 735 C CA . ALA A 1 95 ? 4.661 -1.785 -6.764 1.00 97.38 95 ALA A CA 1
ATOM 736 C C . ALA A 1 95 ? 4.565 -2.358 -5.342 1.00 97.38 95 ALA A C 1
ATOM 738 O O . ALA A 1 95 ? 4.641 -3.569 -5.157 1.00 97.38 95 ALA A O 1
ATOM 739 N N . VAL A 1 96 ? 4.357 -1.507 -4.331 1.00 98.00 96 VAL A N 1
ATOM 740 C CA . VAL A 1 96 ? 4.186 -1.976 -2.948 1.00 98.00 96 VAL A CA 1
ATOM 741 C C . VAL A 1 96 ? 2.845 -2.678 -2.751 1.00 98.00 96 VAL A C 1
ATOM 743 O O . VAL A 1 96 ? 2.806 -3.709 -2.079 1.00 98.00 96 VAL A O 1
ATOM 746 N N . VAL A 1 97 ? 1.763 -2.178 -3.359 1.00 98.25 97 VAL A N 1
ATOM 747 C CA . VAL A 1 97 ? 0.469 -2.877 -3.323 1.00 98.25 97 VAL A CA 1
ATOM 748 C C . VAL A 1 97 ? 0.600 -4.262 -3.959 1.00 98.25 97 VAL A C 1
ATOM 750 O O . VAL A 1 97 ? 0.169 -5.240 -3.363 1.00 98.25 97 VAL A O 1
ATOM 753 N N . ASP A 1 98 ? 1.259 -4.389 -5.108 1.00 98.25 98 ASP A N 1
ATOM 754 C CA . ASP A 1 98 ? 1.512 -5.682 -5.745 1.00 98.25 98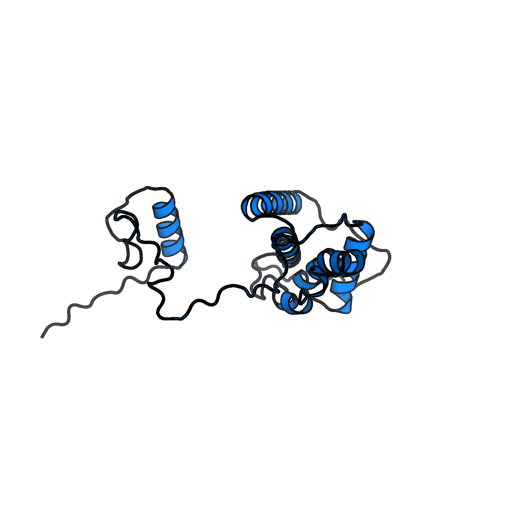 ASP A CA 1
ATOM 755 C C . ASP A 1 98 ? 2.406 -6.585 -4.891 1.00 98.25 98 ASP A C 1
ATOM 757 O O . ASP A 1 98 ? 2.118 -7.767 -4.752 1.00 98.25 98 ASP A O 1
ATOM 761 N N . GLY A 1 99 ? 3.445 -6.047 -4.252 1.00 98.06 99 GLY A N 1
ATOM 762 C CA . GLY A 1 99 ? 4.286 -6.814 -3.334 1.00 98.06 99 GLY A CA 1
ATOM 763 C C . GLY A 1 99 ? 3.496 -7.445 -2.187 1.00 98.06 99 GLY A C 1
ATOM 764 O O . GLY A 1 99 ? 3.612 -8.643 -1.945 1.00 98.06 99 GLY A O 1
ATOM 765 N N . VAL A 1 100 ? 2.685 -6.641 -1.495 1.00 98.19 100 VAL A N 1
ATOM 766 C CA . VAL A 1 100 ? 1.970 -7.052 -0.276 1.00 98.19 100 VAL A CA 1
ATOM 767 C C . VAL A 1 100 ? 0.640 -7.725 -0.618 1.00 98.19 100 VAL A C 1
ATOM 769 O O . VAL A 1 100 ? 0.435 -8.902 -0.325 1.00 98.19 100 VAL A O 1
ATOM 772 N N . VAL A 1 101 ? -0.265 -6.996 -1.274 1.00 98.12 101 VAL A N 1
ATOM 773 C CA . VAL A 1 101 ? -1.599 -7.492 -1.642 1.00 98.12 101 VAL A CA 1
ATOM 774 C C . VAL A 1 101 ? -1.510 -8.545 -2.738 1.00 98.12 101 VAL A C 1
ATOM 776 O O . VAL A 1 101 ? -2.265 -9.509 -2.699 1.00 98.12 101 VAL A O 1
ATOM 779 N N . GLY A 1 102 ? -0.580 -8.425 -3.688 1.00 97.81 102 GLY A N 1
ATOM 780 C CA . GLY A 1 102 ? -0.388 -9.458 -4.707 1.00 97.81 102 GLY A CA 1
ATOM 781 C C . GLY A 1 102 ? 0.104 -10.782 -4.117 1.00 97.81 102 GLY A C 1
ATOM 782 O O . GLY A 1 102 ? -0.390 -11.827 -4.523 1.00 97.81 102 GLY A O 1
ATOM 783 N N . GLN A 1 103 ? 0.981 -10.771 -3.106 1.00 98.25 103 GLN A N 1
ATOM 784 C CA . GLN A 1 103 ? 1.346 -12.012 -2.410 1.00 98.25 103 GLN A CA 1
ATOM 785 C C . GLN A 1 103 ? 0.190 -12.560 -1.555 1.00 98.25 103 GLN A C 1
ATOM 787 O O . GLN A 1 103 ? -0.029 -13.770 -1.533 1.00 98.25 103 GLN A O 1
ATOM 792 N N . LEU A 1 104 ? -0.589 -11.700 -0.887 1.00 97.81 104 LEU A N 1
ATOM 793 C CA . LEU A 1 104 ? -1.810 -12.135 -0.189 1.00 97.81 104 LEU A CA 1
ATOM 794 C C . LEU A 1 104 ? -2.835 -12.730 -1.159 1.00 97.81 104 LEU A C 1
ATOM 796 O O . LEU A 1 104 ? -3.468 -13.728 -0.837 1.00 97.81 104 LEU A O 1
ATOM 800 N N . ARG A 1 105 ? -2.968 -12.167 -2.361 1.00 96.75 105 ARG A N 1
ATOM 801 C CA . ARG A 1 105 ? -3.795 -12.719 -3.436 1.00 96.75 105 ARG A CA 1
ATOM 802 C C . ARG A 1 105 ? -3.342 -14.122 -3.813 1.00 96.75 105 ARG A C 1
ATOM 804 O O . ARG A 1 105 ? -4.190 -15.001 -3.927 1.00 96.75 105 ARG A O 1
ATOM 811 N N . ASP A 1 106 ? -2.045 -14.320 -4.008 1.00 96.56 106 ASP A N 1
ATOM 812 C CA . ASP A 1 106 ? -1.508 -15.609 -4.443 1.00 96.56 106 ASP A CA 1
ATOM 813 C C . ASP A 1 106 ? -1.657 -16.678 -3.341 1.00 96.56 106 ASP A C 1
ATOM 815 O O . ASP A 1 106 ? -1.945 -17.835 -3.637 1.00 96.56 106 ASP A O 1
ATOM 819 N N . ASN A 1 107 ? -1.527 -16.282 -2.071 1.00 95.25 107 ASN A N 1
ATOM 820 C CA . ASN A 1 107 ? -1.576 -17.198 -0.930 1.00 95.25 107 ASN A CA 1
ATOM 821 C C . ASN A 1 107 ? -2.998 -17.480 -0.412 1.00 95.25 107 ASN A C 1
ATOM 823 O O . ASN A 1 107 ? -3.328 -18.628 -0.117 1.00 95.25 107 ASN A O 1
ATOM 827 N N . ALA A 1 108 ? -3.820 -16.438 -0.267 1.00 93.31 108 ALA A N 1
ATOM 828 C CA . ALA A 1 108 ? -5.129 -16.495 0.388 1.00 93.31 108 ALA A CA 1
ATOM 829 C C . ALA A 1 108 ? -6.306 -16.408 -0.598 1.00 93.31 108 ALA A C 1
ATOM 831 O O . ALA A 1 108 ? -7.436 -16.728 -0.236 1.00 93.31 108 ALA A O 1
ATOM 832 N N . GLY A 1 109 ? -6.075 -15.993 -1.848 1.00 94.44 109 GLY A N 1
ATOM 833 C CA . GLY A 1 109 ? -7.127 -15.884 -2.855 1.00 94.44 109 GLY A CA 1
ATOM 834 C C . GLY A 1 109 ? -8.137 -14.786 -2.522 1.00 94.44 109 GLY A C 1
ATOM 835 O O . GLY A 1 109 ? -7.790 -13.606 -2.467 1.00 94.44 109 GLY A O 1
ATOM 836 N N . TYR A 1 110 ? -9.405 -15.158 -2.354 1.00 93.62 110 TYR A N 1
ATOM 837 C CA . TYR A 1 110 ? -10.465 -14.213 -2.002 1.00 93.62 110 TYR A CA 1
ATOM 838 C C . TYR A 1 110 ? -10.328 -13.767 -0.532 1.00 93.62 110 TYR A C 1
ATOM 840 O O . TYR A 1 110 ? -10.132 -14.619 0.333 1.00 93.62 110 TYR A O 1
ATOM 848 N N . PRO A 1 111 ? -10.455 -12.467 -0.202 1.00 94.75 111 PRO A N 1
ATOM 849 C CA . PRO A 1 111 ? -10.855 -11.357 -1.078 1.00 94.75 111 PRO A CA 1
ATOM 850 C C . PRO A 1 111 ? -9.708 -10.568 -1.716 1.00 94.75 111 PRO A C 1
ATOM 852 O O . PRO A 1 111 ? -9.949 -9.662 -2.511 1.00 94.75 111 PRO A O 1
ATOM 855 N N . TRP A 1 112 ? -8.457 -10.895 -1.403 1.00 96.38 112 TRP A N 1
ATOM 856 C CA . TRP A 1 112 ? -7.278 -10.188 -1.911 1.00 96.38 112 TRP A CA 1
ATOM 857 C C . TRP A 1 112 ? -7.181 -10.202 -3.441 1.00 96.38 112 TRP A C 1
ATOM 859 O O . TRP A 1 112 ? -6.721 -9.236 -4.049 1.00 96.38 112 TRP A O 1
ATOM 869 N N . ASN A 1 113 ? -7.689 -11.257 -4.079 1.00 95.25 113 ASN A N 1
ATOM 870 C CA . ASN A 1 113 ? -7.776 -11.378 -5.531 1.00 95.25 113 ASN A CA 1
ATOM 871 C C . ASN A 1 113 ? -8.793 -10.436 -6.201 1.00 95.25 113 ASN A C 1
ATOM 873 O O . ASN A 1 113 ? -8.779 -10.337 -7.424 1.00 95.25 113 ASN A O 1
ATOM 877 N N . GLN A 1 114 ? -9.624 -9.730 -5.427 1.00 94.50 114 GLN A N 1
ATOM 878 C CA . GLN A 1 114 ? -10.543 -8.701 -5.926 1.00 94.50 114 GLN A CA 1
ATOM 879 C C . GLN A 1 114 ? -9.918 -7.298 -5.922 1.00 94.50 114 GLN A C 1
ATOM 881 O O . GLN A 1 114 ? -10.524 -6.351 -6.420 1.00 94.50 114 GLN A O 1
ATOM 886 N N . CYS A 1 115 ? -8.715 -7.135 -5.362 1.00 94.50 115 CYS A N 1
ATOM 887 C CA . CYS A 1 115 ? -8.053 -5.839 -5.298 1.00 94.50 115 CYS A CA 1
ATOM 888 C C . CYS A 1 115 ? -7.528 -5.412 -6.686 1.00 94.50 115 CYS A C 1
ATOM 890 O O . CYS A 1 115 ? -6.688 -6.112 -7.267 1.00 94.50 115 CYS A O 1
ATOM 892 N N . PRO A 1 116 ? -7.957 -4.253 -7.227 1.00 95.00 116 PRO A N 1
ATOM 893 C CA . PRO A 1 116 ? -7.501 -3.766 -8.524 1.00 95.00 116 PRO A CA 1
ATOM 894 C C . PRO A 1 116 ? -6.118 -3.111 -8.396 1.00 95.00 116 PRO A C 1
ATOM 896 O O . PRO A 1 116 ? -5.995 -1.890 -8.324 1.00 95.00 116 PRO A O 1
ATOM 899 N N . ILE A 1 117 ? -5.058 -3.924 -8.374 1.00 96.25 117 ILE A N 1
ATOM 900 C CA . ILE A 1 117 ? -3.666 -3.479 -8.160 1.00 96.25 117 ILE A CA 1
ATOM 901 C C . ILE A 1 117 ? -3.257 -2.334 -9.110 1.00 96.25 117 ILE A C 1
ATOM 903 O O . ILE A 1 117 ? -2.597 -1.383 -8.688 1.00 96.25 117 ILE A O 1
ATOM 907 N N . ASP A 1 118 ? -3.686 -2.367 -10.374 1.00 95.75 118 ASP A N 1
ATOM 908 C CA . ASP A 1 118 ? -3.342 -1.325 -11.350 1.00 95.75 118 ASP A CA 1
ATOM 909 C C . ASP A 1 118 ? -3.941 0.051 -11.041 1.00 95.75 118 ASP A C 1
ATOM 911 O O . ASP A 1 118 ? -3.358 1.069 -11.422 1.00 95.75 118 ASP A O 1
ATOM 915 N N . ALA A 1 119 ? -5.039 0.115 -10.281 1.00 95.94 119 ALA A N 1
ATOM 916 C CA . ALA A 1 119 ? -5.642 1.383 -9.874 1.00 95.94 119 ALA A CA 1
ATOM 917 C C . ALA A 1 119 ? -4.679 2.239 -9.032 1.00 95.94 119 ALA A C 1
ATOM 919 O O . ALA A 1 119 ? -4.766 3.465 -9.054 1.00 95.94 119 ALA A O 1
ATOM 920 N N . TYR A 1 120 ? -3.717 1.608 -8.351 1.00 96.88 120 TYR A N 1
ATOM 921 C CA . TYR A 1 120 ? -2.737 2.271 -7.489 1.00 96.88 120 TYR A CA 1
ATOM 922 C C . TYR A 1 120 ? -1.534 2.851 -8.248 1.00 96.88 120 TYR A C 1
ATOM 924 O O . TYR A 1 120 ? -0.632 3.433 -7.635 1.00 96.88 120 TYR A O 1
ATOM 932 N N . ALA A 1 121 ? -1.498 2.743 -9.583 1.00 95.06 121 ALA A N 1
ATOM 933 C CA . ALA A 1 121 ? -0.478 3.403 -10.401 1.00 95.06 121 ALA A CA 1
ATOM 934 C C . ALA A 1 121 ? -0.518 4.936 -10.242 1.00 95.06 121 ALA A C 1
ATOM 936 O O . ALA A 1 121 ? 0.521 5.596 -10.298 1.00 95.06 121 ALA A O 1
ATOM 937 N N . ASN A 1 122 ? -1.700 5.494 -9.959 1.00 93.81 122 ASN A N 1
ATOM 938 C CA . ASN A 1 122 ? -1.913 6.922 -9.724 1.00 93.81 122 ASN A CA 1
ATOM 939 C C . ASN A 1 122 ? -1.139 7.479 -8.514 1.00 93.81 122 ASN A C 1
ATOM 941 O O . ASN A 1 122 ? -0.872 8.674 -8.474 1.00 93.81 122 ASN A O 1
ATOM 945 N N . GLY A 1 123 ? -0.752 6.641 -7.545 1.00 94.06 123 GLY A N 1
ATOM 946 C CA . GLY A 1 123 ? 0.021 7.057 -6.371 1.00 94.06 123 GLY A CA 1
ATOM 947 C C . GLY A 1 123 ? 1.508 7.300 -6.657 1.00 94.06 123 GLY A C 1
ATOM 948 O O . GLY A 1 123 ? 2.257 7.686 -5.757 1.00 94.06 123 GLY A O 1
ATOM 949 N N . ALA A 1 124 ? 1.972 7.066 -7.889 1.00 90.44 124 ALA A N 1
ATOM 950 C CA . ALA A 1 124 ? 3.347 7.340 -8.289 1.00 90.44 124 ALA A CA 1
ATOM 951 C C . ALA A 1 124 ? 3.705 8.833 -8.143 1.00 90.44 124 ALA A C 1
ATOM 953 O O . ALA A 1 124 ? 2.873 9.719 -8.339 1.00 90.44 124 ALA A O 1
ATOM 954 N N . GLY A 1 125 ? 4.959 9.121 -7.772 1.00 88.50 125 GLY A N 1
ATOM 955 C CA . GLY A 1 125 ? 5.451 10.499 -7.624 1.00 88.50 125 GLY A CA 1
ATOM 956 C C . GLY A 1 125 ? 4.685 11.338 -6.593 1.00 88.50 125 GLY A C 1
ATOM 957 O O . GLY A 1 125 ? 4.613 12.555 -6.735 1.00 88.50 125 GLY A O 1
ATOM 958 N N . GLY A 1 126 ? 4.052 10.701 -5.601 1.00 91.19 126 GLY A N 1
ATOM 959 C CA . GLY A 1 126 ? 3.164 11.372 -4.651 1.00 91.19 126 GLY A CA 1
ATOM 960 C C . GLY A 1 126 ? 1.961 12.000 -5.333 1.00 91.19 126 GLY A C 1
ATOM 961 O O . GLY A 1 126 ? 1.719 13.201 -5.185 1.00 91.19 126 GLY A O 1
ATOM 962 N N . TYR A 1 127 ? 1.244 11.170 -6.096 1.00 92.38 127 TYR A N 1
ATOM 963 C CA . TYR A 1 127 ? 0.116 11.552 -6.948 1.00 92.38 127 TYR A CA 1
ATOM 964 C C . TYR A 1 127 ? 0.490 12.580 -8.026 1.00 92.38 127 TYR A C 1
ATOM 966 O O . TYR A 1 127 ? -0.282 13.483 -8.334 1.00 92.38 127 TYR A O 1
ATOM 974 N N . GLY A 1 128 ? 1.717 12.488 -8.550 1.00 90.06 128 GLY A N 1
ATOM 975 C CA . GLY A 1 128 ? 2.290 13.461 -9.489 1.00 90.06 128 GLY A CA 1
ATOM 976 C C . GLY A 1 128 ? 2.596 14.840 -8.889 1.00 90.06 128 GLY A C 1
ATOM 977 O O . GLY A 1 128 ? 3.084 15.713 -9.597 1.00 90.06 128 GLY A O 1
ATOM 978 N N . ALA A 1 129 ? 2.332 15.040 -7.596 1.00 90.81 129 ALA A N 1
ATOM 979 C CA . ALA A 1 129 ? 2.466 16.319 -6.905 1.00 90.81 129 ALA A CA 1
ATOM 980 C C . ALA A 1 129 ? 3.582 16.323 -5.846 1.00 90.81 129 ALA A C 1
ATOM 982 O O . ALA A 1 129 ? 3.676 17.264 -5.061 1.00 90.81 129 ALA A O 1
ATOM 983 N N . GLY A 1 130 ? 4.403 15.269 -5.776 1.00 88.44 130 GLY A N 1
ATOM 984 C CA . GLY A 1 130 ? 5.518 15.198 -4.830 1.00 88.44 130 GLY A CA 1
ATOM 985 C C . GLY A 1 130 ? 5.085 15.164 -3.364 1.00 88.44 130 GLY A C 1
ATOM 986 O O . GLY A 1 130 ? 5.820 15.630 -2.502 1.00 88.44 130 GLY A O 1
ATOM 987 N N . THR A 1 131 ? 3.876 14.668 -3.086 1.00 91.25 131 THR A N 1
ATOM 988 C CA . THR A 1 131 ? 3.276 14.699 -1.744 1.00 91.25 131 THR A CA 1
ATOM 989 C C . THR A 1 131 ? 3.805 13.577 -0.841 1.00 91.25 131 THR A C 1
ATOM 991 O O . THR A 1 131 ? 4.843 13.717 -0.203 1.00 91.25 131 THR A O 1
ATOM 994 N N . LEU A 1 132 ? 3.098 12.448 -0.765 1.00 93.50 132 LEU A N 1
ATOM 995 C CA . LEU A 1 132 ? 3.503 11.264 -0.010 1.00 93.50 132 LEU A CA 1
ATOM 996 C C . LEU A 1 132 ? 4.289 10.309 -0.914 1.00 93.50 132 LEU A C 1
ATOM 998 O O . LEU A 1 132 ? 3.892 10.073 -2.051 1.00 93.50 132 LEU A O 1
ATOM 1002 N N . CYS A 1 133 ? 5.365 9.698 -0.409 1.00 94.06 133 CYS A N 1
ATOM 1003 C CA . CYS A 1 133 ? 6.041 8.619 -1.132 1.00 94.06 133 CYS A CA 1
ATOM 1004 C C . CYS A 1 133 ? 5.031 7.518 -1.489 1.00 94.06 133 CYS A C 1
ATOM 1006 O O . CYS A 1 133 ? 4.388 6.953 -0.604 1.00 94.06 133 CYS A O 1
ATOM 1008 N N . GLY A 1 134 ? 4.899 7.191 -2.777 1.00 95.31 134 GLY A N 1
ATOM 1009 C CA . GLY A 1 134 ? 3.915 6.205 -3.223 1.00 95.31 134 GLY A CA 1
ATOM 1010 C C . GLY A 1 134 ? 4.098 4.849 -2.542 1.00 95.31 134 GLY A C 1
ATOM 1011 O O . GLY A 1 134 ? 3.104 4.246 -2.161 1.00 95.31 134 GLY A O 1
ATOM 1012 N N . SER A 1 135 ? 5.337 4.417 -2.277 1.00 96.12 135 SER A N 1
ATOM 1013 C CA . SER A 1 135 ? 5.612 3.180 -1.530 1.00 96.12 135 SER A CA 1
ATOM 1014 C C . SER A 1 135 ? 4.958 3.168 -0.142 1.00 96.12 135 SER A C 1
ATOM 1016 O O . SER A 1 135 ? 4.399 2.156 0.269 1.00 96.12 135 SER A O 1
ATOM 1018 N N . LEU A 1 136 ? 4.976 4.306 0.563 1.00 97.62 136 LEU A N 1
ATOM 1019 C CA . LEU A 1 136 ? 4.304 4.458 1.857 1.00 97.62 136 LEU A CA 1
ATOM 1020 C C . LEU A 1 136 ? 2.781 4.466 1.706 1.00 97.62 136 LEU A C 1
ATOM 1022 O O . LEU A 1 136 ? 2.085 3.861 2.517 1.00 97.62 136 LEU A O 1
ATOM 1026 N N . GLY A 1 137 ? 2.266 5.115 0.658 1.00 97.19 137 GLY A N 1
ATOM 1027 C CA . GLY A 1 137 ? 0.839 5.099 0.332 1.00 97.19 137 GLY A CA 1
ATOM 1028 C C . GLY A 1 137 ? 0.321 3.686 0.050 1.00 97.19 137 GLY A C 1
ATOM 1029 O O . GLY A 1 137 ? -0.696 3.286 0.606 1.00 97.19 137 GLY A O 1
ATOM 1030 N N . GLY A 1 138 ? 1.054 2.905 -0.747 1.00 97.50 138 GLY A N 1
ATOM 1031 C CA . GLY A 1 138 ? 0.709 1.517 -1.054 1.00 97.50 138 GLY A CA 1
ATOM 1032 C C . GLY A 1 138 ? 0.728 0.613 0.181 1.00 97.50 138 GLY A C 1
ATOM 1033 O O . GLY A 1 138 ? -0.185 -0.186 0.376 1.00 97.50 138 GLY A O 1
ATOM 1034 N N . ALA A 1 139 ? 1.716 0.784 1.065 1.00 98.00 139 ALA A N 1
ATOM 1035 C CA . ALA A 1 139 ? 1.760 0.061 2.334 1.00 98.00 139 ALA A CA 1
ATOM 1036 C C . ALA A 1 139 ? 0.588 0.437 3.256 1.00 98.00 139 ALA A C 1
ATOM 1038 O O . ALA A 1 139 ? -0.042 -0.447 3.833 1.00 98.00 139 ALA A O 1
ATOM 1039 N N . ALA A 1 140 ? 0.249 1.727 3.355 1.00 97.94 140 ALA A N 1
ATOM 1040 C CA . ALA A 1 140 ? -0.889 2.194 4.146 1.00 97.94 140 ALA A CA 1
ATOM 1041 C C . ALA A 1 140 ? -2.227 1.630 3.631 1.00 97.94 140 ALA A C 1
ATOM 1043 O O . ALA A 1 140 ? -3.080 1.260 4.434 1.00 97.94 140 ALA A O 1
ATOM 1044 N N . VAL A 1 141 ? -2.394 1.498 2.309 1.00 97.12 141 VAL A N 1
ATOM 1045 C CA . VAL A 1 141 ? -3.553 0.815 1.707 1.00 97.12 141 VAL A CA 1
ATOM 1046 C C . VAL A 1 141 ? -3.624 -0.643 2.159 1.00 97.12 141 VAL A C 1
ATOM 1048 O O . VAL A 1 141 ? -4.675 -1.085 2.615 1.00 97.12 141 VAL A O 1
ATOM 1051 N N . ALA A 1 142 ? 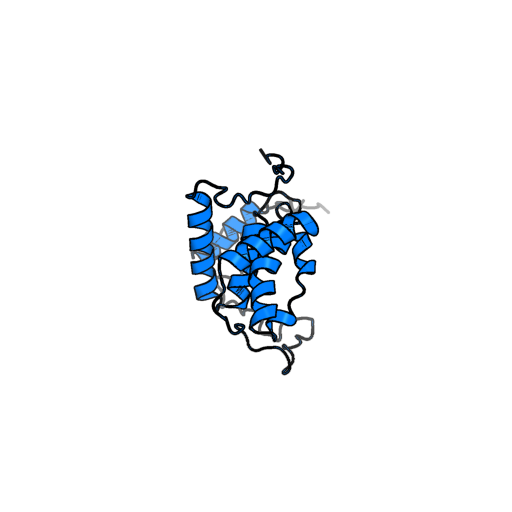-2.518 -1.386 2.066 1.00 97.38 142 ALA A N 1
ATOM 1052 C CA . ALA A 1 142 ? -2.497 -2.796 2.449 1.00 97.38 142 ALA A CA 1
ATOM 1053 C C . ALA A 1 142 ? -2.788 -2.998 3.948 1.00 97.38 142 ALA A C 1
ATOM 1055 O O . ALA A 1 142 ? -3.567 -3.879 4.310 1.00 97.38 142 ALA A O 1
ATOM 1056 N N . ILE A 1 143 ? -2.226 -2.142 4.811 1.00 97.94 143 ILE A N 1
ATOM 1057 C CA . ILE A 1 143 ? -2.536 -2.111 6.248 1.00 97.94 143 ILE A CA 1
ATOM 1058 C C . ILE A 1 143 ? -4.030 -1.845 6.457 1.00 97.94 143 ILE A C 1
ATOM 1060 O O . ILE A 1 143 ? -4.686 -2.590 7.177 1.00 97.94 143 ILE A O 1
ATOM 1064 N N . GLY A 1 144 ? -4.581 -0.823 5.798 1.00 97.12 144 GLY A N 1
ATOM 1065 C CA . GLY A 1 144 ? -5.988 -0.448 5.928 1.00 97.12 144 GLY A CA 1
ATOM 1066 C C . GLY A 1 144 ? -6.966 -1.527 5.459 1.00 97.12 144 GLY A C 1
ATOM 1067 O O . GLY A 1 144 ? -8.073 -1.579 5.976 1.00 97.12 144 GLY A O 1
ATOM 1068 N N . MET A 1 145 ? -6.570 -2.402 4.527 1.00 95.88 145 MET A N 1
ATOM 1069 C CA . MET A 1 145 ? -7.374 -3.560 4.110 1.00 95.88 145 MET A CA 1
ATOM 1070 C C . MET A 1 145 ? -7.371 -4.690 5.149 1.00 95.88 145 MET A C 1
ATOM 1072 O O . MET A 1 145 ? -8.388 -5.358 5.321 1.00 95.88 145 MET A O 1
ATOM 1076 N N . ALA A 1 146 ? -6.240 -4.916 5.823 1.00 96.25 146 ALA A N 1
ATOM 1077 C CA . ALA A 1 146 ? -6.041 -6.036 6.748 1.00 96.25 146 ALA A CA 1
ATOM 1078 C C . ALA A 1 146 ? -6.374 -5.711 8.214 1.00 96.25 146 ALA A C 1
ATOM 1080 O O . ALA A 1 146 ? -6.497 -6.625 9.027 1.00 96.25 146 ALA A O 1
ATOM 1081 N N . VAL A 1 147 ? -6.455 -4.428 8.576 1.00 96.44 147 VAL A N 1
ATOM 1082 C CA . VAL A 1 147 ? -6.484 -3.979 9.975 1.00 96.44 147 VAL A CA 1
ATOM 1083 C C . VAL A 1 147 ? -7.596 -2.943 10.186 1.00 96.44 147 VAL A C 1
ATOM 1085 O O . VAL A 1 147 ? -7.732 -2.045 9.350 1.00 96.44 147 VAL A O 1
ATOM 1088 N N . PRO A 1 148 ? -8.368 -3.023 11.292 1.00 94.94 148 PRO A N 1
ATOM 1089 C CA . PRO A 1 148 ? -9.356 -2.010 11.660 1.00 94.94 148 PRO A CA 1
ATOM 1090 C C . PRO A 1 148 ? -8.758 -0.595 11.768 1.00 94.94 148 PRO A C 1
ATOM 1092 O O . PRO A 1 148 ? -7.571 -0.457 12.087 1.00 94.94 148 PRO A O 1
ATOM 1095 N N . PRO A 1 149 ? -9.544 0.472 11.540 1.00 92.06 149 PRO A N 1
ATOM 1096 C CA . PRO A 1 149 ? -9.023 1.833 11.384 1.00 92.06 149 PRO A CA 1
ATOM 1097 C C . PRO A 1 149 ? -8.177 2.339 12.562 1.00 92.06 149 PRO A C 1
ATOM 1099 O O . PRO A 1 149 ? -7.148 2.988 12.361 1.00 92.06 149 PRO A O 1
ATOM 1102 N N . GLU A 1 150 ? -8.589 2.031 13.791 1.00 88.75 150 GLU A N 1
ATOM 1103 C CA . GLU A 1 150 ? -7.936 2.454 15.029 1.00 88.75 150 GLU A CA 1
ATOM 1104 C C . GLU A 1 150 ? -6.518 1.891 15.188 1.00 88.75 150 GLU A C 1
ATOM 1106 O O . GLU A 1 150 ? -5.634 2.571 15.720 1.00 88.75 150 GLU A O 1
ATOM 1111 N N . ASP A 1 151 ? -6.281 0.680 14.688 1.00 95.12 151 ASP A N 1
ATOM 1112 C CA . ASP A 1 151 ? -4.990 0.001 14.766 1.00 95.12 151 ASP A CA 1
ATOM 1113 C C . ASP A 1 151 ? -4.170 0.203 13.488 1.00 95.12 151 ASP A C 1
ATOM 1115 O O . ASP A 1 151 ? -2.951 0.386 13.556 1.00 95.12 151 ASP A O 1
ATOM 1119 N N . ALA A 1 152 ? -4.829 0.311 12.331 1.00 96.44 152 ALA A N 1
ATOM 1120 C CA . ALA A 1 152 ? -4.203 0.677 11.064 1.00 96.44 152 ALA A CA 1
ATOM 1121 C C . ALA A 1 152 ? -3.480 2.031 11.157 1.00 96.44 152 ALA A C 1
ATOM 1123 O O . ALA A 1 152 ? -2.372 2.186 10.633 1.00 96.44 152 ALA A O 1
ATOM 1124 N N . ALA A 1 153 ? -4.065 3.002 11.868 1.00 94.75 153 ALA A N 1
ATOM 1125 C CA . ALA A 1 153 ? -3.451 4.308 12.098 1.00 94.75 153 ALA A CA 1
ATOM 1126 C C . ALA A 1 153 ? -2.132 4.205 12.886 1.00 94.75 153 ALA A C 1
ATOM 1128 O O . ALA A 1 153 ? -1.151 4.866 12.536 1.00 94.75 153 ALA A O 1
ATOM 1129 N N . LYS A 1 154 ? -2.082 3.349 13.917 1.00 97.38 154 LYS A N 1
ATOM 1130 C CA . LYS A 1 154 ? -0.878 3.133 14.737 1.00 97.38 154 LYS A CA 1
ATOM 1131 C C . LYS A 1 154 ? 0.224 2.451 13.927 1.00 97.38 154 LYS A C 1
ATOM 1133 O O . LYS A 1 154 ? 1.351 2.938 13.918 1.00 97.38 154 LYS A O 1
ATOM 1138 N N . LEU A 1 155 ? -0.118 1.392 13.188 1.00 97.81 155 LEU A N 1
ATOM 1139 C CA . LEU A 1 155 ? 0.826 0.673 12.323 1.00 97.81 155 LEU A CA 1
ATOM 1140 C C . LEU A 1 155 ? 1.385 1.568 11.212 1.00 97.81 155 LEU A C 1
ATOM 1142 O O . LEU A 1 155 ? 2.580 1.549 10.928 1.00 97.81 155 LEU A O 1
ATOM 1146 N N . THR A 1 156 ? 0.537 2.405 10.611 1.00 97.88 156 THR A N 1
ATOM 1147 C CA . THR A 1 156 ? 0.974 3.372 9.596 1.00 97.88 156 THR A CA 1
ATOM 1148 C C . THR A 1 156 ? 1.931 4.405 10.197 1.00 97.88 156 THR A C 1
ATOM 1150 O O . THR A 1 156 ? 2.953 4.728 9.591 1.00 97.88 156 THR A O 1
ATOM 1153 N N . ALA A 1 157 ? 1.649 4.900 11.406 1.00 96.81 157 ALA A N 1
ATOM 1154 C CA . ALA A 1 157 ? 2.536 5.829 12.100 1.00 96.81 157 ALA A CA 1
ATOM 1155 C C . ALA A 1 157 ? 3.895 5.192 12.438 1.00 96.81 157 ALA A C 1
ATOM 1157 O O . ALA A 1 157 ? 4.929 5.841 12.270 1.00 96.81 157 ALA A O 1
ATOM 1158 N N . GLU A 1 158 ? 3.907 3.927 12.863 1.00 98.25 158 GLU A N 1
ATOM 1159 C CA . GLU A 1 158 ? 5.131 3.163 13.122 1.00 98.25 158 GLU A CA 1
ATOM 1160 C C . GLU A 1 158 ? 5.957 2.966 11.845 1.00 98.25 158 GLU A C 1
ATOM 1162 O O . GLU A 1 158 ? 7.147 3.287 11.828 1.00 98.25 158 GLU A O 1
ATOM 1167 N N . LEU A 1 159 ? 5.319 2.553 10.744 1.00 97.88 159 LEU A N 1
ATOM 1168 C CA . LEU A 1 159 ? 5.961 2.440 9.433 1.00 97.88 159 LEU A CA 1
ATOM 1169 C C . LEU A 1 159 ? 6.601 3.767 9.003 1.00 97.88 159 LEU A C 1
ATOM 1171 O O . LEU A 1 159 ? 7.734 3.799 8.524 1.00 97.88 159 LEU A O 1
ATOM 1175 N N . PHE A 1 160 ? 5.886 4.880 9.177 1.00 97.50 160 PHE A N 1
ATOM 1176 C CA . PHE A 1 160 ? 6.377 6.200 8.778 1.00 97.50 160 PHE A CA 1
ATOM 1177 C C . PHE A 1 160 ? 7.506 6.679 9.688 1.00 97.50 160 PHE A C 1
ATOM 1179 O O . PHE A 1 160 ? 8.400 7.392 9.234 1.00 97.50 160 PHE A O 1
ATOM 1186 N N . LYS A 1 161 ? 7.482 6.307 10.971 1.00 98.00 161 LYS A N 1
ATOM 1187 C CA . LYS A 1 161 ? 8.591 6.557 11.889 1.00 98.00 161 LYS A CA 1
ATOM 1188 C C . LYS A 1 161 ? 9.839 5.800 11.433 1.00 98.00 161 LYS A C 1
ATOM 1190 O O . LYS A 1 161 ? 10.858 6.442 11.200 1.00 98.00 161 LYS A O 1
ATOM 1195 N N . TRP A 1 162 ? 9.723 4.490 11.204 1.00 97.75 162 TRP A N 1
ATOM 1196 C CA . TRP A 1 162 ? 10.813 3.655 10.696 1.00 97.75 162 TRP A CA 1
ATOM 1197 C C . TRP A 1 162 ? 11.406 4.213 9.396 1.00 97.75 162 TRP A C 1
ATOM 1199 O O . TRP A 1 162 ? 12.621 4.358 9.289 1.00 97.75 162 TRP A O 1
ATOM 1209 N N . TYR A 1 163 ? 10.560 4.608 8.439 1.00 96.75 163 TYR A N 1
ATOM 1210 C CA . TYR A 1 163 ? 11.005 5.154 7.153 1.00 96.75 163 TYR A CA 1
ATOM 1211 C C . TYR A 1 163 ? 11.832 6.442 7.290 1.00 96.75 163 TYR A C 1
ATOM 1213 O O . TYR A 1 163 ? 12.740 6.671 6.498 1.00 96.75 163 TYR A O 1
ATOM 1221 N N . LYS A 1 164 ? 11.526 7.294 8.278 1.00 96.12 164 LYS A N 1
ATOM 1222 C CA . LYS A 1 164 ? 12.272 8.542 8.523 1.00 96.12 164 LYS A CA 1
ATOM 1223 C C . LYS A 1 164 ? 13.619 8.315 9.203 1.00 96.12 164 LYS A C 1
ATOM 1225 O O . LYS A 1 164 ? 14.514 9.135 9.040 1.00 96.12 164 LYS A O 1
ATOM 1230 N N . GLU A 1 165 ? 13.719 7.275 10.021 1.00 97.00 165 GLU A N 1
ATOM 1231 C CA . GLU A 1 165 ? 14.882 7.015 10.878 1.00 97.00 165 GLU A CA 1
ATOM 1232 C C . GLU A 1 165 ? 15.871 6.030 10.236 1.00 97.00 165 GLU A C 1
ATOM 1234 O O . GLU A 1 165 ? 17.034 5.987 10.624 1.00 97.00 165 GLU A O 1
ATOM 1239 N N . THR A 1 166 ? 15.428 5.249 9.249 1.00 96.25 166 THR A N 1
ATOM 1240 C CA . THR A 1 166 ? 16.238 4.206 8.610 1.00 96.25 166 THR A CA 1
ATOM 1241 C C . THR A 1 166 ? 17.025 4.743 7.421 1.00 96.25 166 THR A C 1
ATOM 1243 O O . THR A 1 166 ? 16.463 5.358 6.515 1.00 96.25 166 THR A O 1
ATOM 1246 N N . GLU A 1 167 ? 18.317 4.423 7.365 1.00 95.25 167 GLU A N 1
ATOM 1247 C CA . GLU A 1 167 ? 19.157 4.675 6.193 1.00 95.25 167 GLU A CA 1
ATOM 1248 C C . GLU A 1 167 ? 18.769 3.723 5.047 1.00 95.25 167 GLU A C 1
ATOM 1250 O O . GLU A 1 167 ? 19.036 2.521 5.072 1.00 95.25 167 GLU A O 1
ATOM 1255 N N . LEU A 1 168 ? 18.079 4.263 4.041 1.00 91.00 168 LEU A N 1
ATOM 1256 C CA . LEU A 1 168 ? 17.622 3.547 2.847 1.00 91.00 168 LEU A CA 1
ATOM 1257 C C . LEU A 1 168 ? 18.505 3.897 1.630 1.00 91.00 168 LEU A C 1
ATOM 1259 O O . LEU A 1 168 ? 19.003 5.021 1.559 1.00 91.00 168 LEU A O 1
ATOM 1263 N N . PRO A 1 169 ? 18.656 2.997 0.629 1.00 90.81 169 PRO A N 1
ATOM 1264 C CA . PRO A 1 169 ? 17.979 1.704 0.466 1.00 90.81 169 PRO A CA 1
ATOM 1265 C C . PRO A 1 169 ? 18.709 0.520 1.127 1.00 90.81 169 PRO A C 1
ATOM 1267 O O . PRO A 1 169 ? 19.908 0.334 0.941 1.00 90.81 169 PRO A O 1
ATOM 1270 N N . LEU A 1 170 ? 17.950 -0.351 1.808 1.00 91.50 170 LEU A N 1
ATOM 1271 C CA . LEU A 1 170 ? 18.471 -1.598 2.398 1.00 91.50 170 LEU A CA 1
ATOM 1272 C C . LEU A 1 170 ? 18.523 -2.770 1.406 1.00 91.50 170 LEU A C 1
ATOM 1274 O O . LEU A 1 170 ? 19.401 -3.621 1.489 1.00 91.50 170 LEU A O 1
ATOM 1278 N N . TYR A 1 171 ? 17.562 -2.848 0.484 1.00 90.94 171 TYR A N 1
ATOM 1279 C CA . TYR A 1 171 ? 17.496 -3.931 -0.493 1.00 90.94 171 TYR A CA 1
ATOM 1280 C C . TYR A 1 171 ? 18.217 -3.554 -1.780 1.00 90.94 171 TYR A C 1
ATOM 1282 O O . TYR A 1 171 ? 17.840 -2.584 -2.438 1.00 90.94 171 TYR A O 1
ATOM 1290 N N . GLN A 1 172 ? 19.220 -4.349 -2.144 1.00 87.06 172 GLN A N 1
ATOM 1291 C CA . GLN A 1 172 ? 19.995 -4.192 -3.369 1.00 87.06 172 GLN A CA 1
ATOM 1292 C C . GLN A 1 172 ? 20.180 -5.578 -4.002 1.00 87.06 172 GLN A C 1
ATOM 1294 O O . GLN A 1 172 ? 21.055 -6.323 -3.567 1.00 87.06 172 GLN A O 1
ATOM 1299 N N . PRO A 1 173 ? 19.320 -5.980 -4.955 1.00 87.88 173 PRO A N 1
ATOM 1300 C CA . PRO A 1 173 ? 19.507 -7.241 -5.662 1.00 87.88 173 PRO A CA 1
ATOM 1301 C C . PRO A 1 173 ? 20.689 -7.147 -6.634 1.00 87.88 173 PRO A C 1
ATOM 1303 O O . PRO A 1 173 ? 21.022 -6.062 -7.108 1.00 87.88 173 PRO A O 1
ATOM 1306 N N . ASP A 1 174 ? 21.263 -8.293 -7.005 1.00 87.19 174 ASP A N 1
ATOM 1307 C CA . ASP A 1 174 ? 22.400 -8.369 -7.941 1.00 87.19 174 ASP A CA 1
ATOM 1308 C C . ASP A 1 174 ? 22.068 -7.858 -9.358 1.00 87.19 174 ASP A C 1
ATOM 1310 O O . ASP A 1 174 ? 22.954 -7.578 -10.172 1.00 87.19 174 ASP A O 1
ATOM 1314 N N . VAL A 1 175 ? 20.778 -7.713 -9.673 1.00 84.44 175 VAL A N 1
ATOM 1315 C CA . VAL A 1 175 ? 20.304 -7.148 -10.937 1.00 84.44 175 VAL A CA 1
ATOM 1316 C C . VAL A 1 175 ? 20.641 -5.658 -11.019 1.00 84.44 175 VAL A C 1
ATOM 1318 O O . VAL A 1 175 ? 20.165 -4.833 -10.240 1.00 84.44 175 VAL A O 1
ATOM 1321 N N . LYS A 1 176 ? 21.409 -5.295 -12.051 1.00 81.38 176 LYS A N 1
ATOM 1322 C CA . LYS A 1 176 ? 21.723 -3.900 -12.379 1.00 81.38 176 LYS A CA 1
ATOM 1323 C C . LYS A 1 176 ? 20.545 -3.228 -13.076 1.00 81.38 176 LYS A C 1
ATOM 1325 O O . LYS A 1 176 ? 20.408 -3.312 -14.294 1.00 81.38 176 LYS A O 1
ATOM 1330 N N . ASN A 1 177 ? 19.738 -2.506 -12.309 1.00 83.38 177 ASN A N 1
ATOM 1331 C CA . ASN A 1 177 ? 18.727 -1.603 -12.848 1.00 83.38 177 ASN A CA 1
ATOM 1332 C C . ASN A 1 177 ? 19.229 -0.159 -12.906 1.00 83.38 177 ASN A C 1
ATOM 1334 O O . ASN A 1 177 ? 20.137 0.234 -12.173 1.00 83.38 177 ASN A O 1
ATOM 1338 N N . LYS A 1 178 ? 18.624 0.657 -13.778 1.00 79.62 178 LYS A N 1
ATOM 1339 C CA . LYS A 1 178 ? 18.895 2.099 -13.795 1.00 79.62 178 LYS A CA 1
ATOM 1340 C C . LYS A 1 178 ? 18.458 2.702 -12.463 1.00 79.62 178 LYS A C 1
ATOM 1342 O O . LYS A 1 178 ? 17.298 2.563 -12.079 1.00 79.62 178 LYS A O 1
ATOM 1347 N N . THR A 1 179 ? 19.369 3.403 -11.794 1.00 74.12 179 THR A N 1
ATOM 1348 C CA . THR A 1 179 ? 19.028 4.193 -10.613 1.00 74.12 179 THR A CA 1
ATOM 1349 C C . THR A 1 179 ? 18.003 5.242 -11.007 1.00 74.12 179 THR A C 1
ATOM 1351 O O . THR A 1 179 ? 18.257 6.082 -11.871 1.00 74.12 179 THR A O 1
ATOM 1354 N N . VAL A 1 180 ? 16.839 5.188 -10.373 1.00 72.44 180 VAL A N 1
ATOM 1355 C CA . VAL A 1 180 ? 15.810 6.209 -10.513 1.00 72.44 180 VAL A CA 1
ATOM 1356 C C . VAL A 1 180 ? 15.808 7.055 -9.252 1.00 72.44 180 VAL A C 1
ATOM 1358 O O . VAL A 1 180 ? 15.613 6.554 -8.148 1.00 72.44 180 VAL A O 1
ATOM 1361 N N . ALA A 1 181 ? 16.064 8.346 -9.417 1.00 65.50 181 ALA A N 1
ATOM 1362 C CA . ALA A 1 181 ? 15.886 9.331 -8.365 1.00 65.50 181 ALA A CA 1
ATOM 1363 C C . ALA A 1 181 ? 14.630 10.136 -8.690 1.00 65.50 181 ALA A C 1
ATOM 1365 O O . ALA A 1 181 ? 14.422 10.536 -9.839 1.00 65.50 181 ALA A O 1
ATOM 1366 N N . SER A 1 182 ? 13.785 10.382 -7.691 1.00 63.44 182 SER A N 1
ATOM 1367 C CA . SER A 1 182 ? 12.791 11.443 -7.821 1.00 63.44 182 SER A CA 1
ATOM 1368 C C . SER A 1 182 ? 13.525 12.773 -7.952 1.00 63.44 182 SER A C 1
ATOM 1370 O O . SER A 1 182 ? 14.482 13.019 -7.215 1.00 63.44 182 SER A O 1
ATOM 1372 N N . VAL A 1 183 ? 13.065 13.640 -8.852 1.00 58.16 183 VAL A N 1
ATOM 1373 C CA . VAL A 1 183 ? 13.516 15.034 -8.865 1.00 58.16 183 VAL A CA 1
ATOM 1374 C C . VAL A 1 183 ? 13.212 15.621 -7.486 1.00 58.16 183 VAL A C 1
ATOM 1376 O O . VAL A 1 183 ? 12.101 15.451 -6.979 1.00 58.16 183 VAL A O 1
ATOM 1379 N N . SER A 1 184 ? 14.213 16.235 -6.854 1.00 56.19 184 SER A N 1
ATOM 1380 C CA . SER A 1 1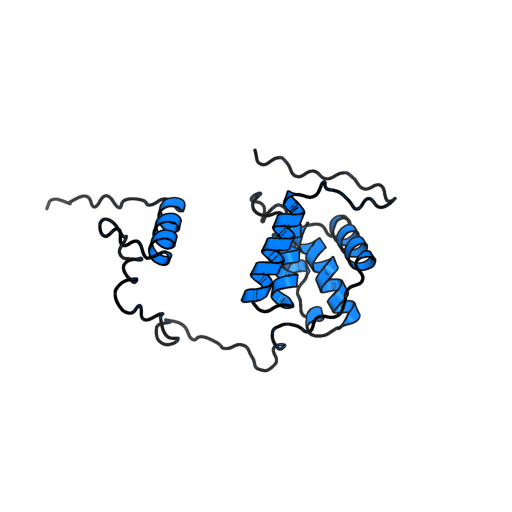84 ? 14.020 16.938 -5.584 1.00 56.19 184 SER A CA 1
ATOM 1381 C C . SER A 1 184 ? 12.899 17.961 -5.755 1.00 56.19 184 SER A C 1
ATOM 1383 O O . SER A 1 184 ? 12.932 18.752 -6.692 1.00 56.19 184 SER A O 1
ATOM 1385 N N . VAL A 1 185 ? 11.913 17.940 -4.860 1.00 55.00 185 VAL A N 1
ATOM 1386 C CA . VAL A 1 185 ? 10.793 18.899 -4.841 1.00 55.00 185 VAL A CA 1
ATOM 1387 C C . VAL A 1 185 ? 11.117 20.166 -4.037 1.00 55.00 185 VAL A C 1
ATOM 1389 O O . VAL A 1 185 ? 10.205 20.887 -3.636 1.00 55.00 185 VAL A O 1
ATOM 1392 N N . ASN A 1 186 ? 12.409 20.416 -3.799 1.00 47.84 186 ASN A N 1
ATOM 1393 C CA . ASN A 1 186 ? 12.927 21.615 -3.136 1.00 47.84 186 ASN A CA 1
ATOM 1394 C C . ASN A 1 186 ? 13.255 22.707 -4.149 1.00 47.84 186 ASN A C 1
ATOM 1396 O O . ASN A 1 186 ? 13.988 22.383 -5.112 1.00 47.84 186 ASN A O 1
#

Secondary structure (DSSP, 8-state):
------------HHHHHHHHHHHHTT---TT---TTS--SSS------TTS-SS-PPPPPTTSPPSSPPP----HHHHHHHHHHHHHHT--HHHHHHIIIIIHHHHHH-TTGGG--GGGGGGGTTIIIII-S-HHHHHHHHHHHHHS-HHHHHHHHHHHHHHHHHS-S-----SS-PPP--PPP--

pLDDT: mean 80.02, std 20.74, range [36.84, 98.25]